Protein AF-A0A2T2VN64-F1 (afdb_monomer)

Solvent-accessible surface area (backbone atoms only — not comparable to full-atom values): 13122 Å² total; per-residue (Å²): 132,88,71,65,56,57,67,67,50,31,60,50,52,35,57,47,38,34,57,53,26,56,77,72,74,43,68,49,88,36,50,43,61,70,36,43,57,96,80,25,42,32,32,41,33,56,53,75,95,73,79,95,52,81,61,54,60,54,51,54,48,53,58,52,46,48,39,25,47,75,31,43,77,43,11,68,52,46,32,38,37,38,36,38,36,35,71,70,92,76,70,102,80,66,101,80,69,59,57,75,46,82,46,77,51,77,45,95,65,63,47,73,56,64,69,77,91,40,60,40,69,37,47,42,48,33,51,31,51,42,68,76,72,45,79,75,84,61,59,95,82,70,63,42,63,44,51,72,41,68,44,78,94,74,12,35,36,29,36,40,32,45,37,55,64,72,56,28,60,72,48,73,31,66,67,45,36,51,54,57,54,51,53,57,53,49,64,74,44,48,88,75,42,76,66,47,29,41,39,37,37,40,26,41,67,94,53,46,52,39,35,34,30,35,34,48,66,96,52,80,57,42,81,74,49,72,44,84,50,92,129

Secondary structure (DSSP, 8-state):
------TTHHHHHHHHHHHHHHHTT--TTTEEEEEEETTEEEEEEEE-S----HHHHHHHHHHHHHHHHH-TTTTT-SEEEEEEEEPPSS-SS-TT--EEEEEEEE-SSPPPPSSTTS-HHHHHHHHHHHHHHS--SS-TT--SEEEEEEETTTTEEEEEEEE-HHHHHHHTSHHHHHHHHHHHHHHHHTTT----EEEEEEEETT-SEEEEEEEETTSPPEEEEEEE---

Mean predicted aligned error: 8.34 Å

pLDDT: mean 82.12, std 15.7, range [28.38, 96.94]

Structure (mmCIF, N/CA/C/O backbone):
data_AF-A0A2T2VN64-F1
#
_entry.id   AF-A0A2T2VN64-F1
#
loop_
_atom_site.group_PDB
_atom_site.id
_atom_site.type_symbol
_atom_site.label_atom_id
_atom_site.label_alt_id
_atom_site.label_comp_id
_atom_site.label_asym_id
_atom_site.label_entity_id
_atom_site.label_seq_id
_atom_site.pdbx_PDB_ins_code
_atom_site.Cartn_x
_atom_site.Cartn_y
_atom_site.Cartn_z
_atom_site.occupancy
_atom_site.B_iso_or_equiv
_atom_site.auth_seq_id
_atom_site.auth_comp_id
_atom_site.auth_asym_id
_atom_site.auth_atom_id
_atom_site.pdbx_PDB_model_num
ATOM 1 N N . MET A 1 1 ? -18.852 13.523 -0.659 1.00 28.38 1 MET A N 1
ATOM 2 C CA . MET A 1 1 ? -19.144 12.088 -0.859 1.00 28.38 1 MET A CA 1
ATOM 3 C C . MET A 1 1 ? -18.282 11.282 0.101 1.00 28.38 1 MET A C 1
ATOM 5 O O . MET A 1 1 ? -17.075 11.246 -0.079 1.00 28.38 1 MET A O 1
ATOM 9 N N . ASN A 1 2 ? -18.866 10.711 1.158 1.00 30.70 2 ASN A N 1
ATOM 10 C CA . ASN A 1 2 ? -18.159 9.746 2.006 1.00 30.70 2 ASN A CA 1
ATOM 11 C C . ASN A 1 2 ? -18.276 8.385 1.324 1.00 30.70 2 ASN A C 1
ATOM 13 O O . ASN A 1 2 ? -19.257 7.675 1.542 1.00 30.70 2 ASN A O 1
ATOM 17 N N . HIS A 1 3 ? -17.319 8.071 0.451 1.00 40.34 3 HIS A N 1
ATOM 18 C CA . HIS A 1 3 ? -17.180 6.723 -0.083 1.00 40.34 3 HIS A CA 1
ATOM 19 C C . HIS A 1 3 ? -17.073 5.753 1.098 1.00 40.34 3 HIS A C 1
ATOM 21 O O . HIS A 1 3 ? -16.287 5.973 2.024 1.00 40.34 3 HIS A O 1
ATOM 27 N N . GLN A 1 4 ? -17.906 4.708 1.103 1.00 48.22 4 GLN A N 1
ATOM 28 C CA . GLN A 1 4 ? -17.565 3.490 1.825 1.00 48.22 4 GLN A CA 1
ATOM 29 C C . GLN A 1 4 ? -16.183 3.100 1.309 1.00 48.22 4 GLN A C 1
ATOM 31 O O . GLN A 1 4 ? -16.045 2.788 0.131 1.00 48.22 4 GLN A O 1
ATOM 36 N N . LEU A 1 5 ? -15.156 3.232 2.149 1.00 56.56 5 LEU A N 1
ATOM 37 C CA . LEU A 1 5 ? -13.876 2.608 1.856 1.00 56.56 5 LEU A CA 1
ATOM 38 C C . LEU A 1 5 ? -14.166 1.123 1.718 1.00 56.56 5 LEU A C 1
ATOM 40 O O . LEU A 1 5 ? -14.719 0.499 2.630 1.00 56.56 5 LEU A O 1
ATOM 44 N N . ASP A 1 6 ? -13.927 0.649 0.510 1.00 62.28 6 ASP A N 1
ATOM 45 C CA . ASP A 1 6 ? -14.388 -0.634 0.036 1.00 62.28 6 ASP A CA 1
ATOM 46 C C . ASP A 1 6 ? -13.652 -1.751 0.790 1.00 62.28 6 ASP A C 1
ATOM 48 O O . ASP A 1 6 ? -12.505 -1.588 1.222 1.00 62.28 6 ASP A O 1
ATOM 52 N N . THR A 1 7 ? -14.330 -2.874 1.024 1.00 66.81 7 THR A N 1
ATOM 53 C CA . THR A 1 7 ? -13.825 -3.963 1.878 1.00 66.81 7 THR A CA 1
ATOM 54 C C . THR A 1 7 ? -12.516 -4.565 1.375 1.00 66.81 7 THR A C 1
ATOM 56 O O . THR A 1 7 ? -11.817 -5.208 2.153 1.00 66.81 7 THR A O 1
ATOM 59 N N . HIS A 1 8 ? -12.145 -4.310 0.118 1.00 80.31 8 HIS A N 1
ATOM 60 C CA . HIS A 1 8 ? -10.860 -4.727 -0.429 1.00 80.31 8 HIS A CA 1
ATOM 61 C C . HIS A 1 8 ? -9.661 -4.071 0.281 1.00 80.31 8 HIS A C 1
ATOM 63 O O . HIS A 1 8 ? -8.627 -4.705 0.412 1.00 80.31 8 HIS A O 1
ATOM 69 N N . TRP A 1 9 ? -9.785 -2.872 0.865 1.00 88.88 9 TRP A N 1
ATOM 70 C CA . TRP A 1 9 ? -8.670 -2.226 1.587 1.00 88.88 9 TRP A CA 1
ATOM 71 C C . TRP A 1 9 ? -8.357 -2.831 2.959 1.00 88.88 9 TRP A C 1
ATOM 73 O O . TRP A 1 9 ? -7.381 -2.446 3.603 1.00 88.88 9 TRP A O 1
ATOM 83 N N . VAL A 1 10 ? -9.192 -3.752 3.449 1.00 92.06 10 VAL A N 1
ATOM 84 C CA . VAL A 1 10 ? -9.060 -4.304 4.802 1.00 92.06 10 VAL A CA 1
ATOM 85 C C . VAL A 1 10 ? -7.721 -5.010 4.993 1.00 92.06 10 VAL A C 1
ATOM 87 O O . VAL A 1 10 ? -7.114 -4.856 6.051 1.00 92.06 10 VAL A O 1
ATOM 90 N N . GLU A 1 11 ? -7.247 -5.756 3.997 1.00 92.75 11 GLU A N 1
ATOM 91 C CA . GLU A 1 11 ? -5.940 -6.411 4.073 1.00 92.75 11 GLU A CA 1
ATOM 92 C C . GLU A 1 11 ? -4.812 -5.378 4.107 1.00 92.75 11 GLU A C 1
ATOM 94 O O . GLU A 1 11 ? -4.038 -5.386 5.059 1.00 92.75 11 GLU A O 1
ATOM 99 N N . VAL A 1 12 ? -4.793 -4.431 3.160 1.00 93.25 12 VAL A N 1
ATOM 100 C CA . VAL A 1 12 ? -3.809 -3.333 3.100 1.00 93.25 12 VAL A CA 1
ATOM 101 C C . VAL A 1 12 ? -3.677 -2.638 4.457 1.00 93.25 12 VAL A C 1
ATOM 103 O O . VAL A 1 12 ? -2.582 -2.500 5.000 1.00 93.25 12 VAL A O 1
ATOM 106 N N . PHE A 1 13 ? -4.807 -2.241 5.043 1.00 94.38 13 PHE A N 1
ATOM 107 C CA . PHE A 1 13 ? -4.831 -1.508 6.307 1.00 94.38 13 PHE A CA 1
ATOM 108 C C . PHE A 1 13 ? -4.380 -2.364 7.483 1.00 94.38 13 PHE A C 1
ATOM 110 O O . PHE A 1 13 ? -3.652 -1.873 8.340 1.00 94.38 13 PHE A O 1
ATOM 117 N N . ASN A 1 14 ? -4.790 -3.632 7.542 1.00 94.75 14 ASN A N 1
ATOM 118 C CA . ASN A 1 14 ? -4.342 -4.524 8.606 1.00 94.75 14 ASN A CA 1
ATOM 119 C C . ASN A 1 14 ? -2.850 -4.840 8.479 1.00 94.75 14 ASN A C 1
ATOM 121 O O . ASN A 1 14 ? -2.170 -4.821 9.492 1.00 94.75 14 ASN A O 1
ATOM 125 N N . THR A 1 15 ? -2.314 -5.062 7.276 1.00 92.75 15 THR A N 1
ATOM 126 C CA . THR A 1 15 ? -0.877 -5.309 7.080 1.00 92.75 15 THR A CA 1
ATOM 127 C C . THR A 1 15 ? -0.038 -4.135 7.580 1.00 92.75 15 THR A C 1
ATOM 129 O O . THR A 1 15 ? 0.899 -4.345 8.345 1.00 92.75 15 THR A O 1
ATOM 132 N N . ILE A 1 16 ? -0.407 -2.901 7.216 1.00 92.62 16 ILE A N 1
ATOM 133 C CA . ILE A 1 16 ? 0.279 -1.698 7.710 1.00 92.62 16 ILE A CA 1
ATOM 134 C C . ILE A 1 16 ? 0.093 -1.576 9.226 1.00 92.62 16 ILE A C 1
ATOM 136 O O . ILE A 1 16 ? 1.065 -1.462 9.960 1.00 92.62 16 ILE A O 1
ATOM 140 N N . GLY A 1 17 ? -1.148 -1.640 9.716 1.00 93.00 17 GLY A N 1
ATOM 141 C CA . GLY A 1 17 ? -1.448 -1.458 11.135 1.00 93.00 17 GLY A CA 1
ATOM 142 C C . GLY A 1 17 ? -0.765 -2.487 12.039 1.00 93.00 17 GLY A C 1
ATOM 143 O O . GLY A 1 17 ? -0.256 -2.120 13.091 1.00 93.00 17 GLY A O 1
ATOM 144 N N . GLN A 1 18 ? -0.716 -3.757 11.634 1.00 92.31 18 GLN A N 1
ATOM 145 C CA . GLN A 1 18 ? -0.078 -4.831 12.397 1.00 92.31 18 GLN A CA 1
ATOM 146 C C . GLN A 1 18 ? 1.442 -4.680 12.460 1.00 92.31 18 GLN A C 1
ATOM 148 O O . GLN A 1 18 ? 2.017 -4.933 13.515 1.00 92.31 18 GLN A O 1
ATOM 153 N N . HIS A 1 19 ? 2.075 -4.246 11.365 1.00 90.06 19 HIS A N 1
ATOM 154 C CA . HIS A 1 19 ? 3.503 -3.930 11.359 1.00 90.06 19 HIS A CA 1
ATOM 155 C C . HIS A 1 19 ? 3.822 -2.848 12.399 1.00 90.06 19 HIS A C 1
ATOM 157 O O . HIS A 1 19 ? 4.675 -3.037 13.258 1.00 90.06 19 HIS A O 1
ATOM 163 N N . GLU A 1 20 ? 3.068 -1.749 12.386 1.00 90.38 20 GLU A N 1
ATOM 164 C CA . GLU A 1 20 ? 3.287 -0.637 13.316 1.00 90.38 20 GLU A CA 1
ATOM 165 C C . GLU A 1 20 ? 2.966 -1.032 14.767 1.00 90.38 20 GLU A C 1
ATOM 167 O O . GLU A 1 20 ? 3.706 -0.686 15.680 1.00 90.38 20 GLU A O 1
ATOM 172 N N . MET A 1 21 ? 1.913 -1.820 15.016 1.00 90.44 21 MET A N 1
ATOM 173 C CA . MET A 1 21 ? 1.602 -2.317 16.367 1.00 90.44 21 MET A CA 1
ATOM 174 C C . MET A 1 21 ? 2.770 -3.058 17.015 1.00 90.44 21 MET A C 1
ATOM 176 O O . MET A 1 21 ? 3.014 -2.862 18.206 1.00 90.44 21 MET A O 1
ATOM 180 N N . GLN A 1 22 ? 3.488 -3.880 16.245 1.00 85.69 22 GLN A N 1
ATOM 181 C CA . GLN A 1 22 ? 4.659 -4.600 16.743 1.00 85.69 22 GLN A CA 1
ATOM 182 C C . GLN A 1 22 ? 5.760 -3.633 17.195 1.00 85.69 22 GLN A C 1
ATOM 184 O O . GLN A 1 22 ? 6.379 -3.869 18.232 1.00 85.69 22 GLN A O 1
ATOM 189 N N . GLU A 1 23 ? 5.964 -2.522 16.479 1.00 80.69 23 GLU A N 1
ATOM 190 C CA . GLU A 1 23 ? 6.931 -1.484 16.863 1.00 80.69 23 GLU A CA 1
ATOM 191 C C . GLU A 1 23 ? 6.544 -0.777 18.175 1.00 80.69 23 GLU A C 1
ATOM 193 O O . GLU A 1 23 ? 7.416 -0.432 18.972 1.00 80.69 23 GLU A O 1
ATOM 198 N N . PHE A 1 24 ? 5.243 -0.615 18.443 1.00 79.19 24 PHE A N 1
ATOM 199 C CA . PHE A 1 24 ? 4.723 0.008 19.670 1.00 79.19 24 PHE A CA 1
ATOM 200 C C . PHE A 1 24 ? 4.478 -0.977 20.829 1.00 79.19 24 PHE A C 1
ATOM 202 O O . PHE A 1 24 ? 3.956 -0.575 21.869 1.00 79.19 24 PHE A O 1
ATOM 209 N N . GLY A 1 25 ? 4.841 -2.256 20.681 1.00 82.94 25 GLY A N 1
ATOM 210 C CA . GLY A 1 25 ? 4.639 -3.276 21.718 1.00 82.94 25 GLY A CA 1
ATOM 211 C C . GLY A 1 25 ? 3.172 -3.665 21.947 1.00 82.94 25 GLY A C 1
ATOM 212 O O . GLY A 1 25 ? 2.836 -4.190 23.009 1.00 82.94 25 GLY A O 1
ATOM 213 N N . LEU A 1 26 ? 2.298 -3.405 20.972 1.00 87.69 26 LEU A N 1
ATOM 214 C CA . LEU A 1 26 ? 0.902 -3.840 20.964 1.00 87.69 26 LEU A CA 1
ATOM 215 C C . LEU A 1 26 ? 0.779 -5.225 20.312 1.00 87.69 26 LEU A C 1
ATOM 217 O O . LEU A 1 26 ? 1.582 -5.590 19.457 1.00 87.69 26 LEU A O 1
ATOM 221 N N . ASP A 1 27 ? -0.243 -5.995 20.689 1.00 87.69 27 ASP A N 1
ATOM 222 C CA . ASP A 1 27 ? -0.490 -7.338 20.153 1.00 87.69 27 ASP A CA 1
ATOM 223 C C . ASP A 1 27 ? -1.306 -7.270 18.839 1.00 87.69 27 ASP A C 1
ATOM 225 O O . ASP A 1 27 ? -2.522 -7.024 18.868 1.00 87.69 27 ASP A O 1
ATOM 229 N N . PRO A 1 28 ? -0.680 -7.514 17.670 1.00 87.62 28 PRO A N 1
ATOM 230 C CA . PRO A 1 28 ? -1.331 -7.386 16.366 1.00 87.62 28 PRO A CA 1
ATOM 231 C C . PRO A 1 28 ? -2.395 -8.458 16.087 1.00 87.62 28 PRO A C 1
ATOM 233 O O . PRO A 1 28 ? -3.207 -8.296 15.167 1.00 87.62 28 PRO A O 1
ATOM 236 N N . ASP A 1 29 ? -2.422 -9.554 16.849 1.00 86.31 29 ASP A N 1
ATOM 237 C CA . ASP A 1 29 ? -3.403 -10.624 16.667 1.00 86.31 29 ASP A CA 1
ATOM 238 C C . ASP A 1 29 ? -4.734 -10.308 17.349 1.00 86.31 29 ASP A C 1
ATOM 240 O O . ASP A 1 29 ? -5.789 -10.811 16.938 1.00 86.31 29 ASP A O 1
ATOM 244 N N . ARG A 1 30 ? -4.708 -9.427 18.354 1.00 86.00 30 ARG A N 1
ATOM 245 C CA . ARG A 1 30 ? -5.884 -9.066 19.147 1.00 86.00 30 ARG A CA 1
ATOM 246 C C . ARG A 1 30 ? -6.741 -7.988 18.513 1.00 86.00 30 ARG A C 1
ATOM 248 O O . ARG A 1 30 ? -7.912 -7.916 18.873 1.00 86.00 30 ARG A O 1
ATOM 255 N N . PHE A 1 31 ? -6.228 -7.181 17.585 1.00 91.19 31 PHE A N 1
ATOM 256 C CA . PHE A 1 31 ? -6.963 -6.029 17.060 1.00 91.19 31 PHE A CA 1
ATOM 257 C C . PHE A 1 31 ? -6.896 -5.915 15.534 1.00 91.19 31 PHE A C 1
ATOM 259 O O . PHE A 1 31 ? -5.823 -5.832 14.943 1.00 91.19 31 PHE A O 1
ATOM 266 N N . LYS A 1 32 ? -8.062 -5.875 14.878 1.00 92.88 32 LYS A N 1
ATOM 267 C CA . LYS A 1 32 ? -8.166 -5.849 13.410 1.00 92.88 32 LYS A CA 1
ATOM 268 C C . LYS A 1 32 ? -9.179 -4.824 12.927 1.00 92.88 32 LYS A C 1
ATOM 270 O O . LYS A 1 32 ? -10.302 -4.755 13.430 1.00 92.88 32 LYS A O 1
ATOM 275 N N . PHE A 1 33 ? -8.821 -4.081 11.889 1.00 94.44 33 PHE A N 1
ATOM 276 C CA . PHE A 1 33 ? -9.760 -3.293 11.103 1.00 94.44 33 PHE A CA 1
ATOM 277 C C . PHE A 1 33 ? -10.663 -4.211 10.269 1.00 94.44 33 PHE A C 1
ATOM 279 O O . PHE A 1 33 ? -10.219 -5.224 9.727 1.00 94.44 33 PHE A O 1
ATOM 286 N N . LYS A 1 34 ? -11.950 -3.866 10.177 1.00 92.56 34 LYS A N 1
ATOM 287 C CA . LYS A 1 34 ? -12.976 -4.648 9.463 1.00 92.56 34 LYS A CA 1
ATOM 288 C C . LYS A 1 34 ? -13.642 -3.898 8.313 1.00 92.56 34 LYS A C 1
ATOM 290 O O . LYS A 1 34 ? -14.389 -4.512 7.561 1.00 92.56 34 LYS A O 1
ATOM 295 N N . GLY A 1 35 ? -13.414 -2.593 8.183 1.00 90.62 35 GLY A N 1
ATOM 296 C CA . GLY A 1 35 ? -14.012 -1.770 7.130 1.00 90.62 35 GLY A CA 1
ATOM 297 C C . GLY A 1 35 ? -14.635 -0.482 7.659 1.00 90.62 35 GLY A C 1
ATOM 298 O O . GLY A 1 35 ? -14.575 -0.174 8.851 1.00 90.62 35 GLY A O 1
ATOM 299 N N . ILE A 1 36 ? -15.263 0.280 6.764 1.00 87.62 36 ILE A N 1
ATOM 300 C CA . ILE A 1 36 ? -16.004 1.495 7.114 1.00 87.62 36 ILE A CA 1
ATOM 301 C C . ILE A 1 36 ? -17.492 1.303 6.848 1.00 87.62 36 ILE A C 1
ATOM 303 O O . ILE A 1 36 ? -17.920 0.962 5.749 1.00 87.62 36 ILE A O 1
ATOM 307 N N . HIS A 1 37 ? -18.307 1.594 7.859 1.00 84.75 37 HIS A N 1
ATOM 308 C CA . HIS A 1 37 ? -19.758 1.544 7.750 1.00 84.75 37 HIS A CA 1
ATOM 309 C C . HIS A 1 37 ? -20.369 2.865 8.210 1.00 84.75 37 HIS A C 1
ATOM 311 O O . HIS A 1 37 ? -20.159 3.298 9.344 1.00 84.75 37 HIS A O 1
ATOM 317 N N . ARG A 1 38 ? -21.138 3.516 7.323 1.00 81.81 38 ARG A N 1
ATOM 318 C CA . ARG A 1 38 ? -21.799 4.813 7.584 1.00 81.81 38 ARG A CA 1
ATOM 319 C C . ARG A 1 38 ? -20.828 5.878 8.125 1.00 81.81 38 ARG A C 1
ATOM 321 O O . ARG A 1 38 ? -21.131 6.578 9.087 1.00 81.81 38 ARG A O 1
ATOM 328 N N . GLY A 1 39 ? -19.635 5.960 7.530 1.00 78.81 39 GLY A N 1
ATOM 329 C CA . GLY A 1 39 ? -18.589 6.916 7.917 1.00 78.81 39 GLY A CA 1
ATOM 330 C C . GLY A 1 39 ? -17.864 6.603 9.232 1.00 78.81 39 GLY A C 1
ATOM 331 O O . GLY A 1 39 ? -17.062 7.420 9.679 1.00 78.81 39 GLY A O 1
ATOM 332 N N . LYS A 1 40 ? -18.126 5.448 9.857 1.00 85.88 40 LYS A N 1
ATOM 333 C CA . LYS A 1 40 ? -17.426 4.977 11.060 1.00 85.88 40 LYS A CA 1
ATOM 334 C C . LYS A 1 40 ? -16.445 3.874 10.684 1.00 85.88 40 LYS A C 1
ATOM 336 O O . LYS A 1 40 ? -16.841 2.922 10.011 1.00 85.88 40 LYS A O 1
ATOM 341 N N . ALA A 1 41 ? -15.202 3.985 11.142 1.00 90.44 41 ALA A N 1
ATOM 342 C CA . ALA A 1 41 ? -14.239 2.892 11.048 1.00 90.44 41 ALA A CA 1
ATOM 343 C C . ALA A 1 41 ? -14.640 1.784 12.022 1.00 90.44 41 ALA A C 1
ATOM 345 O O . ALA A 1 41 ? -14.943 2.067 13.181 1.00 90.44 41 ALA A O 1
ATOM 346 N N . ILE A 1 42 ? -14.695 0.545 11.550 1.00 91.56 42 ILE A N 1
ATOM 347 C CA . ILE A 1 42 ? -15.105 -0.612 12.337 1.00 91.56 42 ILE A CA 1
ATOM 348 C C . ILE A 1 42 ? -13.868 -1.440 12.662 1.00 91.56 42 ILE A C 1
ATOM 350 O O . ILE A 1 42 ? -13.122 -1.828 11.764 1.00 91.56 42 ILE A O 1
ATOM 354 N N . PHE A 1 43 ? -13.694 -1.741 13.941 1.00 93.00 43 PHE A N 1
ATOM 355 C CA . PHE A 1 43 ? -12.615 -2.571 14.450 1.00 93.00 43 PHE A CA 1
ATOM 356 C C . PHE A 1 43 ? -13.162 -3.726 15.285 1.00 93.00 43 PHE A C 1
ATOM 358 O O . PHE A 1 43 ? -14.266 -3.673 15.840 1.00 93.00 43 PHE A O 1
ATOM 365 N N . GLU A 1 44 ? -12.372 -4.780 15.377 1.00 90.50 44 GLU A N 1
ATOM 366 C CA . GLU A 1 44 ? -12.617 -5.941 16.216 1.00 90.50 44 GLU A CA 1
ATOM 367 C C . GLU A 1 44 ? -11.439 -6.128 17.158 1.00 90.50 44 GLU A C 1
ATOM 369 O O . GLU A 1 44 ? -10.296 -6.140 16.709 1.00 90.50 44 GLU A O 1
ATOM 374 N N . PHE A 1 45 ? -11.746 -6.292 18.440 1.00 88.12 45 PHE A N 1
ATOM 375 C CA . PHE A 1 45 ? -10.789 -6.608 19.483 1.00 88.12 45 PHE A CA 1
ATOM 376 C C . PHE A 1 45 ? -11.141 -7.943 20.135 1.00 88.12 45 PHE A C 1
ATOM 378 O O . PHE A 1 45 ? -12.295 -8.169 20.508 1.00 88.12 45 PHE A O 1
ATOM 385 N N . VAL A 1 46 ? -10.158 -8.822 20.297 1.00 82.19 46 VAL A N 1
ATOM 386 C CA . VAL A 1 46 ? -10.310 -10.098 20.997 1.00 82.19 46 VAL A CA 1
ATOM 387 C C . VAL A 1 46 ? -9.761 -9.953 22.413 1.00 82.19 46 VAL A C 1
ATOM 389 O O . VAL A 1 46 ? -8.560 -9.776 22.633 1.00 82.19 46 VAL A O 1
ATOM 392 N N . LEU A 1 47 ? -10.664 -10.036 23.390 1.00 73.06 47 LEU A N 1
ATOM 393 C CA . LEU A 1 47 ? -10.316 -10.021 24.804 1.00 73.06 47 LEU A CA 1
ATOM 394 C C . LEU A 1 47 ? -9.926 -11.439 25.237 1.00 73.06 47 LEU A C 1
ATOM 396 O O . LEU A 1 47 ? -10.725 -12.373 25.118 1.00 73.06 47 LEU A O 1
ATOM 400 N N . ILE A 1 48 ? -8.700 -11.585 25.738 1.00 65.00 48 ILE A N 1
ATOM 401 C CA . ILE A 1 48 ? -8.146 -12.841 26.245 1.00 65.00 48 ILE A CA 1
ATOM 402 C C . ILE A 1 48 ? -7.912 -12.649 27.750 1.00 65.00 48 ILE A C 1
ATOM 404 O O . ILE A 1 48 ? -7.101 -11.812 28.129 1.00 65.00 48 ILE A O 1
ATOM 408 N N . HIS A 1 49 ? -8.643 -13.397 28.585 1.00 55.31 49 HIS A N 1
ATOM 409 C CA . HIS A 1 49 ? -8.391 -13.571 30.027 1.00 55.31 49 HIS A CA 1
ATOM 410 C C . HIS A 1 49 ? -8.152 -12.290 30.860 1.00 55.31 49 HIS A C 1
ATOM 412 O O . HIS A 1 49 ? -7.144 -12.190 31.558 1.00 55.31 49 HIS A O 1
ATOM 418 N N . ARG A 1 50 ? -9.068 -11.308 30.814 1.00 54.12 50 ARG A N 1
ATOM 419 C CA . ARG A 1 50 ? -9.083 -10.166 31.753 1.00 54.12 50 ARG A CA 1
ATOM 420 C C . ARG A 1 50 ? -10.498 -9.697 32.096 1.00 54.12 50 ARG A C 1
ATOM 422 O O . ARG A 1 50 ? -11.374 -9.685 31.227 1.00 54.12 50 ARG A O 1
ATOM 429 N N . ASP A 1 5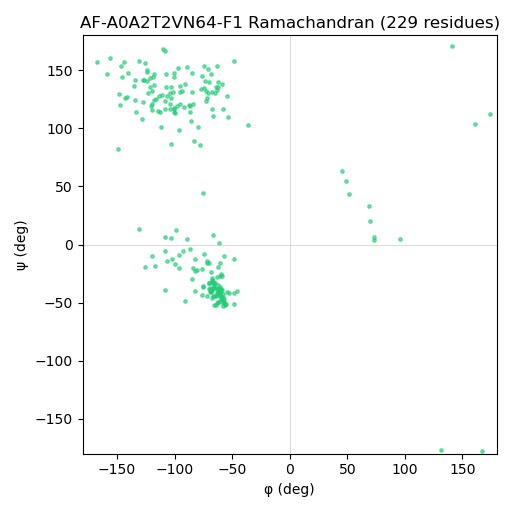1 ? -10.678 -9.276 33.347 1.00 54.22 51 ASP A N 1
ATOM 430 C CA . ASP A 1 51 ? -11.807 -8.452 33.786 1.00 54.22 51 ASP A CA 1
ATOM 431 C C . ASP A 1 51 ? -11.634 -7.002 33.302 1.00 54.22 51 ASP A C 1
ATOM 433 O O . ASP A 1 51 ? -10.522 -6.552 33.034 1.00 54.22 51 ASP A O 1
ATOM 437 N N . TYR A 1 52 ? -12.745 -6.282 33.131 1.00 54.12 52 TYR A N 1
ATOM 438 C CA . TYR A 1 52 ? -12.762 -4.909 32.617 1.00 54.12 52 TYR A CA 1
ATOM 439 C C . TYR A 1 52 ? -12.084 -3.945 33.606 1.00 54.12 52 TYR A C 1
ATOM 441 O O . TYR A 1 52 ? -12.648 -3.655 34.660 1.00 54.12 52 TYR A O 1
ATOM 449 N N . ASP A 1 53 ? -10.918 -3.410 33.251 1.00 60.06 53 ASP A N 1
ATOM 450 C CA . ASP A 1 53 ? -10.241 -2.331 33.973 1.00 60.06 53 ASP A CA 1
ATOM 451 C C . ASP A 1 53 ? -10.258 -1.020 33.162 1.00 60.06 53 ASP A C 1
ATOM 453 O O . ASP A 1 53 ? -10.647 -0.973 31.992 1.00 60.06 53 ASP A O 1
ATOM 457 N N . VAL A 1 54 ? -9.893 0.088 33.815 1.00 58.62 54 VAL A N 1
ATOM 458 C CA . VAL A 1 54 ? -9.754 1.405 33.164 1.00 58.62 54 VAL A CA 1
ATOM 459 C C . VAL A 1 54 ? -8.686 1.356 32.058 1.00 58.62 54 VAL A C 1
ATOM 461 O O . VAL A 1 54 ? -8.802 2.075 31.063 1.00 58.62 54 VAL A O 1
ATOM 464 N N . ASP A 1 55 ? -7.712 0.453 32.188 1.00 73.06 55 ASP A N 1
ATOM 465 C CA . ASP A 1 55 ? -6.591 0.285 31.264 1.00 73.06 55 ASP A CA 1
ATOM 466 C C . ASP A 1 55 ? -7.040 -0.243 29.890 1.00 73.06 55 ASP A C 1
ATOM 468 O O . ASP A 1 55 ? -6.478 0.154 28.868 1.00 73.06 55 ASP A O 1
ATOM 472 N N . LEU A 1 56 ? -8.119 -1.037 29.822 1.00 78.56 56 LEU A N 1
ATOM 473 C CA . LEU A 1 56 ? -8.684 -1.537 28.563 1.00 78.56 56 LEU A CA 1
ATOM 474 C C . LEU A 1 56 ? -9.103 -0.414 27.597 1.00 78.56 56 LEU A C 1
ATOM 476 O O . LEU A 1 56 ? -8.941 -0.542 26.383 1.00 78.56 56 LEU A O 1
ATOM 480 N N . PHE A 1 57 ? -9.672 0.687 28.095 1.00 78.81 57 PHE A N 1
ATOM 481 C CA . PHE A 1 57 ? -10.102 1.787 27.221 1.00 78.81 57 PHE A CA 1
ATOM 482 C C . PHE A 1 57 ? -8.921 2.537 26.614 1.00 78.81 57 PHE A C 1
ATOM 484 O O . PHE A 1 57 ? -8.978 2.923 25.443 1.00 78.81 57 PHE A O 1
ATOM 491 N N . GLU A 1 58 ? -7.865 2.723 27.403 1.00 83.25 58 GLU A N 1
ATOM 492 C CA . GLU A 1 58 ? -6.636 3.353 26.937 1.00 83.25 58 GLU A CA 1
ATOM 493 C C . GLU A 1 58 ? -5.904 2.435 25.948 1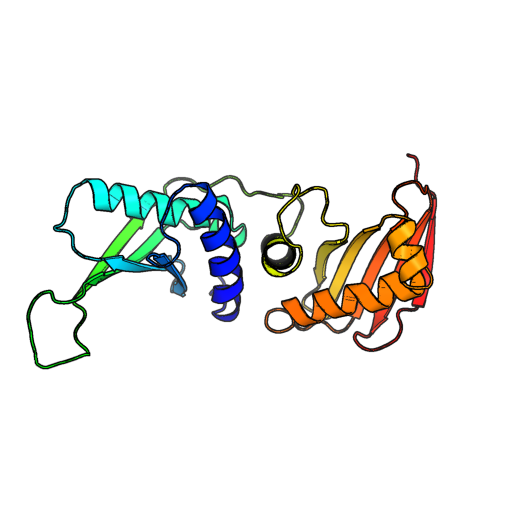.00 83.25 58 GLU A C 1
ATOM 495 O O . GLU A 1 58 ? -5.502 2.894 24.880 1.00 83.25 58 GLU A O 1
ATOM 500 N N . GLU A 1 59 ? -5.861 1.123 26.209 1.00 86.12 59 GLU A N 1
ATOM 501 C CA . GLU A 1 59 ? -5.344 0.113 25.274 1.00 86.12 59 GLU A CA 1
ATOM 502 C C . GLU A 1 59 ? -6.087 0.179 23.924 1.00 86.12 59 GLU A C 1
ATOM 504 O O . GLU A 1 59 ? -5.475 0.336 22.866 1.00 86.12 59 GLU A O 1
ATOM 509 N N . LEU A 1 60 ? -7.425 0.140 23.925 1.00 88.69 60 LEU A N 1
ATOM 510 C CA . LEU A 1 60 ? -8.222 0.228 22.693 1.00 88.69 60 LEU A CA 1
ATOM 511 C C . LEU A 1 60 ? -7.995 1.534 21.927 1.00 88.69 60 LEU A C 1
ATOM 513 O O . LEU A 1 60 ? -8.003 1.541 20.691 1.00 88.69 60 LEU A O 1
ATOM 517 N N . ARG A 1 61 ? -7.811 2.644 22.646 1.00 89.12 61 ARG A N 1
ATOM 518 C CA . ARG A 1 61 ? -7.493 3.936 22.042 1.00 89.12 61 ARG A CA 1
ATOM 519 C C . ARG A 1 61 ? -6.137 3.889 21.345 1.00 89.12 61 ARG A C 1
ATOM 521 O O . ARG A 1 61 ? -6.058 4.359 20.212 1.00 89.12 61 ARG A O 1
ATOM 528 N N . GLN A 1 62 ? -5.118 3.300 21.969 1.00 91.06 62 GLN A N 1
ATOM 529 C CA . GLN A 1 62 ? -3.787 3.136 21.375 1.00 91.06 62 GLN A CA 1
ATOM 530 C C . GLN A 1 62 ? -3.853 2.329 20.075 1.00 91.06 62 GLN A C 1
ATOM 532 O O . GLN A 1 62 ? -3.351 2.790 19.051 1.00 91.06 62 GLN A O 1
ATOM 537 N N . TYR A 1 63 ? -4.570 1.199 20.069 1.00 93.62 63 TYR A N 1
ATOM 538 C CA . TYR A 1 63 ? -4.768 0.409 18.850 1.00 93.62 63 TYR A CA 1
ATOM 539 C C . TYR A 1 63 ? -5.404 1.220 17.718 1.00 93.62 63 TYR A C 1
ATOM 541 O O . TYR A 1 63 ? -4.926 1.177 16.586 1.00 93.62 63 TYR A O 1
ATOM 549 N N . VAL A 1 64 ? -6.476 1.974 17.989 1.00 93.75 64 VAL A N 1
ATOM 550 C CA . VAL A 1 64 ? -7.114 2.805 16.953 1.00 93.75 64 VAL A CA 1
ATOM 551 C C . VAL A 1 64 ? -6.186 3.928 16.489 1.00 93.75 64 VAL A C 1
ATOM 553 O O . VAL A 1 64 ? -6.178 4.256 15.299 1.00 93.75 64 VAL A O 1
ATOM 556 N N . GLU A 1 65 ? -5.402 4.514 17.392 1.00 92.56 65 GLU A N 1
ATOM 557 C CA . GLU A 1 65 ? -4.498 5.613 17.059 1.00 92.56 65 GLU A CA 1
ATOM 558 C C . GLU A 1 65 ? -3.361 5.171 16.130 1.00 92.56 65 GLU A C 1
ATOM 560 O O . GLU A 1 65 ? -2.993 5.944 15.244 1.00 92.56 65 GLU A O 1
ATOM 565 N N . VAL A 1 66 ? -2.898 3.916 16.221 1.00 93.44 66 VAL A N 1
ATOM 566 C CA . VAL A 1 66 ? -1.971 3.332 15.232 1.00 93.44 66 VAL A CA 1
ATOM 567 C C . VAL A 1 66 ? -2.571 3.409 13.825 1.00 93.44 66 VAL A C 1
ATOM 569 O O . VAL A 1 66 ? -1.962 3.977 12.919 1.00 93.44 66 VAL A O 1
ATOM 572 N N . TYR A 1 67 ? -3.811 2.947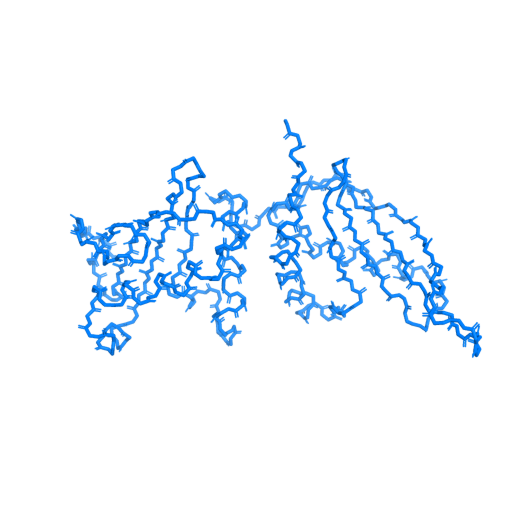 13.628 1.00 94.19 67 TYR A N 1
ATOM 573 C CA . TYR A 1 67 ? -4.450 3.041 12.307 1.00 94.19 67 TYR A CA 1
ATOM 574 C C . TYR A 1 67 ? -4.629 4.494 11.855 1.00 94.19 67 TYR A C 1
ATOM 576 O O . TYR A 1 67 ? -4.415 4.806 10.688 1.00 94.19 67 TYR A O 1
ATOM 584 N N . ARG A 1 68 ? -5.022 5.405 12.752 1.00 92.69 68 ARG A N 1
ATOM 585 C CA . ARG A 1 68 ? -5.223 6.822 12.390 1.00 92.69 68 ARG A CA 1
ATOM 586 C C . ARG A 1 68 ? -3.924 7.522 12.008 1.00 92.69 68 ARG A C 1
ATOM 588 O O . ARG A 1 68 ? -3.951 8.415 11.164 1.00 92.69 68 ARG A O 1
ATOM 595 N N . THR A 1 69 ? -2.821 7.143 12.635 1.00 91.81 69 THR A N 1
ATOM 596 C CA . THR A 1 69 ? -1.522 7.786 12.431 1.00 91.81 69 THR A CA 1
ATOM 597 C C . THR A 1 69 ? -0.823 7.244 11.193 1.00 91.81 69 THR A C 1
ATOM 599 O O . THR A 1 69 ? -0.266 8.024 10.428 1.00 91.81 69 THR A O 1
ATOM 602 N N . HIS A 1 70 ? -0.900 5.934 10.952 1.00 91.31 70 HIS A N 1
ATOM 603 C CA . HIS A 1 70 ? -0.087 5.280 9.924 1.00 91.31 70 HIS A CA 1
ATOM 604 C C . HIS A 1 70 ? -0.844 4.957 8.631 1.00 91.31 70 HIS A C 1
ATOM 606 O O . HIS A 1 70 ? -0.209 4.678 7.618 1.00 91.31 70 HIS A O 1
ATOM 612 N N . ILE A 1 71 ? -2.181 5.040 8.623 1.00 93.25 71 ILE A N 1
ATOM 613 C CA . ILE A 1 71 ? -2.996 4.799 7.423 1.00 93.25 71 ILE A CA 1
ATOM 614 C C . ILE A 1 71 ? -3.653 6.106 6.985 1.00 93.25 71 ILE A C 1
ATOM 616 O O . ILE A 1 71 ? -4.537 6.665 7.646 1.00 93.25 71 ILE A O 1
ATOM 620 N N . ASN A 1 72 ? -3.245 6.595 5.819 1.00 92.50 72 ASN A N 1
ATOM 621 C CA . ASN A 1 72 ? -3.595 7.910 5.291 1.00 92.50 72 ASN A CA 1
ATOM 622 C C . ASN A 1 72 ? -5.089 8.069 5.051 1.00 92.50 72 ASN A C 1
ATOM 624 O O . ASN A 1 72 ? -5.667 9.139 5.299 1.00 92.50 72 ASN A O 1
ATOM 628 N N . GLN A 1 73 ? -5.732 7.004 4.577 1.00 91.50 73 GLN A N 1
ATOM 629 C CA . GLN A 1 73 ? -7.173 6.971 4.362 1.00 91.50 73 GLN A CA 1
ATOM 630 C C . GLN A 1 73 ? -7.968 7.003 5.677 1.00 91.50 73 GLN A C 1
ATOM 632 O O . GLN A 1 73 ? -9.101 7.491 5.686 1.00 91.50 73 GLN A O 1
ATOM 637 N N . LEU A 1 74 ? -7.374 6.584 6.801 1.00 92.12 74 LEU A N 1
ATOM 638 C CA . LEU A 1 74 ? -8.009 6.596 8.122 1.00 92.12 74 LEU A CA 1
ATOM 639 C C . LEU A 1 74 ? -7.662 7.832 8.967 1.00 92.12 74 LEU A C 1
ATOM 641 O O . LEU A 1 74 ? -8.328 8.088 9.969 1.00 92.12 74 LEU A O 1
ATOM 645 N N . SER A 1 75 ? -6.720 8.676 8.546 1.00 90.25 75 SER A N 1
ATOM 646 C CA . SER A 1 75 ? -6.247 9.817 9.352 1.00 90.25 75 SER A CA 1
ATOM 647 C C . SER A 1 75 ? -7.325 10.842 9.739 1.00 90.25 75 SER A C 1
ATOM 649 O O . SER A 1 75 ? -7.201 11.570 10.729 1.00 90.25 75 SER A O 1
ATOM 651 N N . LYS A 1 76 ? -8.399 10.923 8.942 1.00 88.50 76 LYS A N 1
ATOM 652 C CA . LYS A 1 76 ? -9.506 11.880 9.115 1.00 88.50 76 LYS A CA 1
ATOM 653 C C . LYS A 1 76 ? -10.765 11.260 9.722 1.00 88.50 76 LYS A C 1
ATOM 655 O O . LYS A 1 76 ? -11.785 11.948 9.802 1.00 88.50 76 LYS A O 1
ATOM 660 N N . ILE A 1 77 ? -10.738 9.992 10.144 1.00 89.56 77 ILE A N 1
ATOM 661 C CA . ILE A 1 77 ? -11.908 9.400 10.801 1.00 89.56 77 ILE A CA 1
ATOM 662 C C . ILE A 1 77 ? -12.212 10.164 12.093 1.00 89.56 77 ILE A C 1
ATOM 664 O O . ILE A 1 77 ? -11.317 10.490 12.876 1.00 89.56 77 ILE A O 1
ATOM 668 N N . LYS A 1 78 ? -13.499 10.449 12.303 1.00 88.81 78 LYS A N 1
ATOM 669 C CA . LYS A 1 78 ? -14.003 11.112 13.516 1.00 88.81 78 LYS A CA 1
ATOM 670 C C . LYS A 1 78 ? -14.519 10.126 14.552 1.00 88.81 78 LYS A C 1
ATOM 672 O O . LYS A 1 78 ? -14.724 10.481 15.709 1.00 88.81 78 LYS A O 1
ATOM 677 N N . THR A 1 79 ? -14.838 8.905 14.138 1.00 89.62 79 THR A N 1
ATOM 678 C CA . THR A 1 79 ? -15.433 7.907 15.025 1.00 89.62 79 THR A CA 1
ATOM 679 C C . THR A 1 79 ? -14.994 6.513 14.621 1.00 89.62 79 THR A C 1
ATOM 681 O O . THR A 1 79 ? -15.140 6.121 13.459 1.00 89.62 79 THR A O 1
ATOM 684 N N . ALA A 1 80 ? -14.509 5.766 15.605 1.00 90.31 80 ALA A N 1
A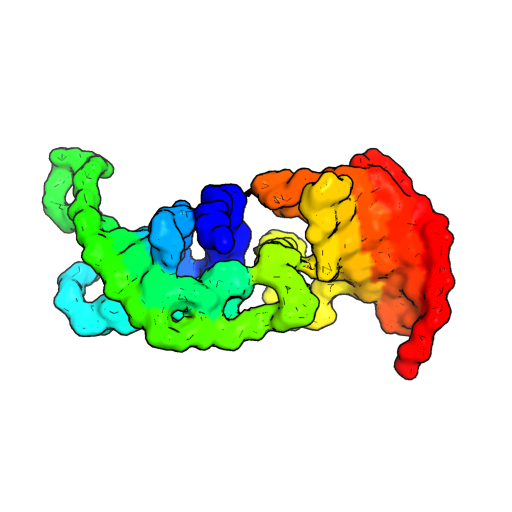TOM 685 C CA . ALA A 1 80 ? -14.250 4.343 15.510 1.00 90.31 80 ALA A CA 1
ATOM 686 C C . ALA A 1 80 ? -15.299 3.581 16.327 1.00 90.31 80 ALA A C 1
ATOM 688 O O . ALA A 1 80 ? -15.625 3.972 17.446 1.00 90.31 80 ALA A O 1
ATOM 689 N N . LYS A 1 81 ? -15.845 2.505 15.763 1.00 91.50 81 LYS A N 1
ATOM 690 C CA . LYS A 1 81 ? -16.666 1.522 16.469 1.00 91.50 81 LYS A CA 1
ATOM 691 C C . LYS A 1 81 ? -15.806 0.286 16.697 1.00 91.50 81 LYS A C 1
ATOM 693 O O . LYS A 1 81 ? -15.423 -0.368 15.732 1.00 91.50 81 LYS A O 1
ATOM 698 N N . VAL A 1 82 ? -15.552 -0.051 17.952 1.00 89.38 82 VAL A N 1
ATOM 699 C CA . VAL A 1 82 ? -14.799 -1.244 18.340 1.00 89.38 82 VAL A CA 1
ATOM 700 C C . VAL A 1 82 ? -15.783 -2.294 18.837 1.00 89.38 82 VAL A C 1
ATOM 702 O O . VAL A 1 82 ? -16.615 -2.023 19.702 1.00 89.38 82 VAL A O 1
ATOM 705 N N . SER A 1 83 ? -15.718 -3.487 18.256 1.00 87.88 83 SER A N 1
ATOM 706 C CA . SER A 1 83 ? -16.430 -4.666 18.744 1.00 87.88 83 SER A CA 1
ATOM 707 C C . SER A 1 83 ? -15.485 -5.516 19.585 1.00 87.88 83 SER A C 1
ATOM 709 O O . SER A 1 83 ? -14.464 -5.967 19.079 1.00 87.88 83 SER A O 1
ATOM 711 N N . ILE A 1 84 ? -15.804 -5.719 20.862 1.00 82.94 84 ILE A N 1
ATOM 712 C CA . ILE A 1 84 ? -15.009 -6.569 21.754 1.00 82.94 84 ILE A CA 1
ATOM 713 C C . ILE A 1 84 ? -15.632 -7.957 21.774 1.00 82.94 84 ILE A C 1
ATOM 715 O O . ILE A 1 84 ? -16.797 -8.100 22.142 1.00 82.94 84 ILE A O 1
ATOM 719 N N . LYS A 1 85 ? -14.856 -8.967 21.382 1.00 78.25 85 LYS A N 1
ATOM 720 C CA . LYS A 1 85 ? -15.207 -10.385 21.453 1.00 78.25 85 LYS A CA 1
ATOM 721 C C . LYS A 1 85 ? -14.529 -11.012 22.668 1.00 78.25 85 LYS A C 1
ATOM 723 O O . LYS A 1 85 ? -13.304 -11.077 22.712 1.00 78.25 85 LYS A O 1
ATOM 728 N N . ARG A 1 86 ? -15.318 -11.512 23.623 1.00 68.38 86 ARG A N 1
ATOM 729 C CA . ARG A 1 86 ? -14.825 -12.278 24.784 1.00 68.38 86 ARG A CA 1
ATOM 730 C C . ARG A 1 86 ? -15.038 -13.778 24.569 1.00 68.38 86 ARG A C 1
ATOM 732 O O . ARG A 1 86 ? -16.144 -14.180 24.202 1.00 68.38 86 ARG A O 1
ATOM 739 N N . ARG A 1 87 ? -14.005 -14.596 24.805 1.00 60.06 87 ARG A N 1
ATOM 740 C CA . ARG A 1 87 ? -14.153 -16.059 24.934 1.00 60.06 87 ARG A CA 1
ATOM 741 C C . ARG A 1 87 ? -14.730 -16.388 26.316 1.00 60.06 87 ARG A C 1
ATOM 743 O O . ARG A 1 87 ? -14.276 -15.820 27.304 1.00 60.06 87 ARG A O 1
ATOM 750 N N . HIS A 1 88 ? -15.730 -17.268 26.384 1.00 56.41 88 HIS A N 1
ATOM 751 C CA . HIS A 1 88 ? -16.225 -17.791 27.663 1.00 56.41 88 HIS A CA 1
ATOM 752 C C . HIS A 1 88 ? -15.118 -18.577 28.374 1.00 56.41 88 HIS A C 1
ATOM 754 O O . HIS A 1 88 ? -14.475 -19.414 27.744 1.00 56.41 88 HIS A O 1
ATOM 760 N N . GLU A 1 89 ? -14.913 -18.314 29.667 1.00 51.69 89 GLU A N 1
ATOM 761 C CA . GLU A 1 89 ? -13.967 -19.074 30.500 1.00 51.69 89 GLU A CA 1
ATOM 762 C C . GLU A 1 89 ? -14.555 -20.404 30.985 1.00 51.69 89 GLU A C 1
ATOM 764 O O . GLU A 1 89 ? -13.811 -21.356 31.176 1.00 51.69 89 GLU A O 1
ATOM 769 N N . ASP A 1 90 ? -15.882 -20.531 31.015 1.00 46.16 90 ASP A N 1
ATOM 770 C CA . ASP A 1 90 ? -16.576 -21.755 31.403 1.00 46.16 90 ASP A CA 1
ATOM 771 C C . ASP A 1 90 ? -17.684 -22.054 30.393 1.00 46.16 90 ASP A C 1
ATOM 773 O O . ASP A 1 90 ? -18.602 -21.255 30.268 1.00 46.16 90 ASP A O 1
ATOM 777 N N . PHE A 1 91 ? -17.583 -23.149 29.629 1.00 42.25 91 PHE A N 1
ATOM 778 C CA . PHE A 1 91 ? -18.688 -24.061 29.273 1.00 42.25 91 PHE A CA 1
ATOM 779 C C . PHE A 1 91 ? -18.200 -25.113 28.260 1.00 42.25 91 PHE A C 1
ATOM 781 O O . PHE A 1 91 ? -17.959 -24.833 27.088 1.00 42.25 91 PHE A O 1
ATOM 788 N N . TYR A 1 92 ? -18.140 -26.367 28.714 1.00 42.28 92 TYR A N 1
ATOM 789 C CA . TYR A 1 92 ? -17.735 -27.569 27.967 1.00 42.28 92 TYR A CA 1
ATOM 790 C C . TYR A 1 92 ? -18.614 -27.920 26.741 1.00 42.28 92 TYR A C 1
ATOM 792 O O . TYR A 1 92 ? -18.359 -28.916 26.074 1.00 42.28 92 TYR A O 1
ATOM 800 N N . TYR A 1 93 ? -19.645 -27.132 26.415 1.00 39.94 93 TYR A N 1
ATOM 801 C CA . TYR A 1 93 ? -20.587 -27.422 25.330 1.00 39.94 93 TYR A CA 1
ATOM 802 C C . TYR A 1 93 ? -21.138 -26.136 24.694 1.00 39.94 93 TYR A C 1
ATOM 804 O O . TYR A 1 93 ? -22.231 -25.699 25.046 1.00 39.94 93 TYR A O 1
ATOM 812 N N . LYS A 1 94 ? -20.380 -25.534 23.762 1.00 43.16 94 LYS A N 1
ATOM 813 C CA . LYS A 1 94 ? -20.826 -24.809 22.541 1.00 43.16 94 LYS A CA 1
ATOM 814 C C . LYS A 1 94 ? -19.695 -23.906 22.035 1.00 43.16 94 LYS A C 1
ATOM 816 O O . LYS A 1 94 ? -19.481 -22.812 22.538 1.00 43.16 94 LYS A O 1
ATOM 821 N N . CYS A 1 95 ? -19.022 -24.320 20.968 1.00 45.50 95 CYS A N 1
ATOM 822 C CA . CYS A 1 95 ? -17.856 -23.639 20.392 1.00 45.50 95 CYS A CA 1
ATOM 823 C C . CYS A 1 95 ? -18.120 -22.250 19.753 1.00 45.50 95 CYS A C 1
ATOM 825 O O . CYS A 1 95 ? -17.215 -21.706 19.130 1.00 45.50 95 CYS A O 1
ATOM 827 N N . ASN A 1 96 ? -19.321 -21.660 19.881 1.00 48.06 96 ASN A N 1
ATOM 828 C CA . ASN A 1 96 ? -19.779 -20.561 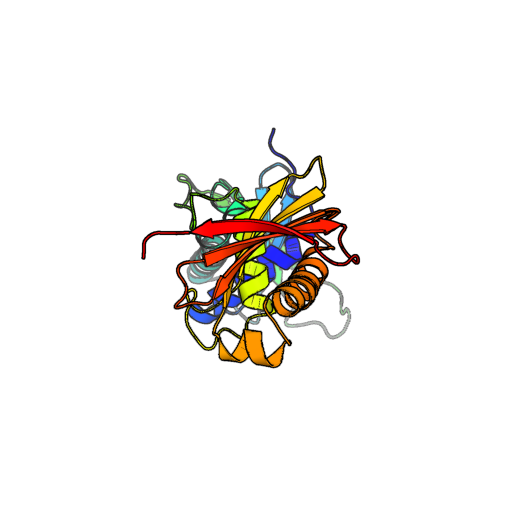19.012 1.00 48.06 96 ASN A CA 1
ATOM 829 C C . ASN A 1 96 ? -20.376 -19.319 19.709 1.00 48.06 96 ASN A C 1
ATOM 831 O O . ASN A 1 96 ? -20.983 -18.496 19.025 1.00 48.06 96 ASN A O 1
ATOM 835 N N . GLN A 1 97 ? -20.242 -19.125 21.023 1.00 53.16 97 GLN A N 1
ATOM 836 C CA . GLN A 1 97 ? -20.831 -17.945 21.682 1.00 53.16 97 GLN A CA 1
ATOM 837 C C . GLN A 1 97 ? -19.745 -16.988 22.186 1.00 53.16 97 GLN A C 1
ATOM 839 O O . GLN A 1 97 ? -19.124 -17.212 23.215 1.00 53.16 97 GLN A O 1
ATOM 844 N N . TYR A 1 98 ? -19.502 -15.915 21.429 1.00 56.34 98 TYR A N 1
ATOM 845 C CA . TYR A 1 98 ? -18.782 -14.736 21.915 1.00 56.34 98 TYR A CA 1
ATOM 846 C C . TYR A 1 98 ? -19.811 -13.727 22.427 1.00 56.34 98 TYR A C 1
ATOM 848 O O . TYR A 1 98 ? -20.758 -13.404 21.706 1.00 56.34 98 TYR A O 1
ATOM 856 N N . HIS A 1 99 ? -19.605 -13.163 23.617 1.00 60.94 99 HIS A N 1
ATOM 857 C CA . HIS A 1 99 ? -20.283 -11.917 23.972 1.00 60.94 99 HIS A CA 1
ATOM 858 C C . HIS A 1 99 ? -19.637 -10.778 23.178 1.00 60.94 99 HIS A C 1
ATOM 860 O O . HIS A 1 99 ? -18.420 -10.594 23.243 1.00 60.94 99 HIS A O 1
ATOM 866 N N . VAL A 1 100 ? -20.451 -10.044 22.411 1.00 66.88 100 VAL A N 1
ATOM 867 C CA . VAL A 1 100 ? -19.996 -8.907 21.600 1.00 66.88 100 VAL A CA 1
ATOM 868 C C . VAL A 1 100 ? -20.485 -7.614 22.226 1.00 66.88 100 VAL A C 1
ATOM 870 O O . VAL A 1 100 ? -21.687 -7.375 22.312 1.00 66.88 100 VAL A O 1
ATOM 873 N N . TRP A 1 101 ? -19.546 -6.780 22.658 1.00 78.31 101 TRP A N 1
ATOM 874 C CA . TRP A 1 101 ? -19.826 -5.446 23.185 1.00 78.31 101 TRP A CA 1
ATOM 875 C C . TRP A 1 101 ? -19.377 -4.405 22.166 1.00 78.31 101 TRP A C 1
ATOM 877 O O . TRP A 1 101 ? -18.405 -4.625 21.441 1.00 78.31 101 TRP A O 1
ATOM 887 N N . TYR A 1 102 ? -20.082 -3.278 22.089 1.00 81.25 102 TYR A N 1
ATOM 888 C CA . TYR A 1 102 ? -19.758 -2.208 21.150 1.00 81.25 102 TYR A CA 1
ATOM 889 C C . TYR A 1 102 ? -19.351 -0.944 21.889 1.00 81.25 102 TYR A C 1
ATOM 891 O O . TYR A 1 102 ? -20.126 -0.404 22.673 1.00 81.25 102 TYR A O 1
ATOM 899 N N . TYR A 1 103 ? -18.175 -0.438 21.546 1.00 84.12 103 TYR A N 1
ATOM 900 C CA . TYR A 1 103 ? -17.647 0.819 22.050 1.00 84.12 103 TYR A CA 1
ATOM 901 C C . TYR A 1 103 ? -17.441 1.801 20.907 1.00 84.12 103 TYR A C 1
ATOM 903 O O . TYR A 1 103 ? -17.135 1.410 19.778 1.00 84.12 103 TYR A O 1
ATOM 911 N N . PHE A 1 104 ? -17.629 3.084 21.201 1.00 87.38 104 PHE A N 1
ATOM 912 C CA . PHE A 1 104 ? -17.439 4.165 20.245 1.00 87.38 104 PHE A CA 1
ATOM 913 C C . PHE A 1 104 ? -16.365 5.107 20.771 1.00 87.38 104 PHE A C 1
ATOM 915 O O . PHE A 1 104 ? -16.511 5.674 21.849 1.00 87.38 104 PHE A O 1
ATOM 922 N N . ILE A 1 105 ? -15.298 5.271 19.996 1.00 87.69 105 ILE A N 1
ATOM 923 C CA . ILE A 1 105 ? -14.227 6.220 20.285 1.00 87.69 105 ILE A CA 1
ATOM 924 C C . ILE A 1 105 ? -14.416 7.406 19.347 1.00 87.69 105 ILE A C 1
ATOM 926 O O . ILE A 1 105 ? -14.443 7.244 18.122 1.00 87.69 105 ILE A O 1
ATOM 930 N N . HIS A 1 106 ? -14.592 8.589 19.930 1.00 90.06 106 HIS A N 1
ATOM 931 C CA . HIS A 1 106 ? -14.785 9.838 19.206 1.00 90.06 106 HIS A CA 1
ATOM 932 C C . HIS A 1 106 ? -13.503 10.663 19.217 1.00 90.06 106 HIS A C 1
ATOM 934 O O . HIS A 1 106 ? -12.860 10.817 20.251 1.00 90.06 106 HIS A O 1
ATOM 940 N N . PHE A 1 107 ? -13.157 11.213 18.057 1.00 86.69 107 PHE A N 1
ATOM 941 C CA . PHE A 1 107 ? -11.969 12.034 17.875 1.00 86.69 107 PHE A CA 1
ATOM 942 C C . PHE A 1 107 ? -12.375 13.439 17.455 1.00 86.69 107 PHE A C 1
ATOM 944 O O . PHE A 1 107 ? -13.060 13.626 16.447 1.00 86.69 107 PHE A O 1
ATOM 951 N N . GLU A 1 108 ? -11.921 14.431 18.214 1.00 85.25 108 GLU A N 1
ATOM 952 C CA . GLU A 1 108 ? -12.210 15.840 17.936 1.00 85.25 108 GLU A CA 1
ATOM 953 C C . GLU A 1 108 ? -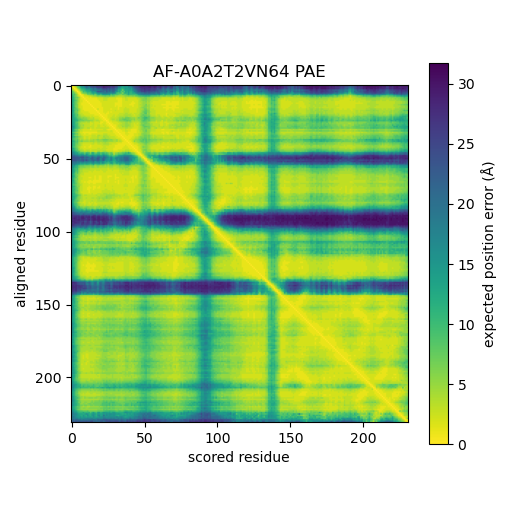11.385 16.376 16.762 1.00 85.25 108 GLU A C 1
ATOM 955 O O . GLU A 1 108 ? -11.875 17.164 15.952 1.00 85.25 108 GLU A O 1
ATOM 960 N N . LYS A 1 109 ? -10.130 15.925 16.648 1.00 87.50 109 LYS A N 1
ATOM 961 C CA . LYS A 1 109 ? -9.157 16.404 15.660 1.00 87.50 109 LYS A CA 1
ATOM 962 C C . LYS A 1 109 ? -8.672 15.265 14.774 1.00 87.50 109 LYS A C 1
ATOM 964 O O . LYS A 1 109 ? -8.488 14.144 15.243 1.00 87.50 109 LYS A O 1
ATOM 969 N N . ALA A 1 110 ? -8.451 15.564 13.496 1.00 85.25 110 ALA A N 1
ATOM 970 C CA . ALA A 1 110 ? -7.774 14.655 12.574 1.00 85.25 110 ALA A CA 1
ATOM 971 C C . ALA A 1 110 ? -6.280 14.547 12.918 1.00 85.25 110 ALA A C 1
ATOM 973 O O . ALA A 1 110 ? -5.695 15.510 13.418 1.00 85.25 110 ALA A O 1
ATOM 974 N N . VAL A 1 111 ? -5.671 13.402 12.611 1.00 89.44 111 VAL A N 1
ATOM 975 C CA . VAL A 1 111 ? -4.220 13.208 12.746 1.00 89.44 111 VAL A CA 1
ATOM 976 C C . VAL A 1 111 ? -3.522 13.732 11.490 1.00 89.44 111 VAL A C 1
ATOM 978 O O . VAL A 1 111 ? -4.085 13.698 10.384 1.00 89.44 111 VAL A O 1
ATOM 981 N N . LYS A 1 112 ? -2.300 14.251 11.656 1.00 86.44 112 LYS A N 1
ATOM 982 C CA . LYS A 1 112 ? -1.450 14.635 10.526 1.00 86.44 112 LYS A CA 1
ATOM 983 C C . LYS A 1 112 ? -1.093 13.377 9.736 1.00 86.44 112 LYS A C 1
ATOM 985 O O . LYS A 1 112 ? -0.666 12.386 10.310 1.00 86.44 112 LYS A O 1
ATOM 990 N N . ARG A 1 113 ? -1.287 13.432 8.421 1.00 82.19 113 ARG A N 1
ATOM 991 C CA . ARG A 1 113 ? -0.975 12.315 7.528 1.00 82.19 113 ARG A CA 1
ATOM 992 C C . ARG A 1 113 ? 0.536 12.168 7.338 1.00 82.19 113 ARG A C 1
ATOM 994 O O . ARG A 1 113 ? 1.194 13.204 7.178 1.00 82.19 113 ARG A O 1
ATOM 1001 N N . PRO A 1 114 ? 1.066 10.938 7.288 1.00 69.38 114 PRO A N 1
ATOM 1002 C CA . PRO A 1 114 ? 2.340 10.683 6.625 1.00 69.38 114 PRO A CA 1
ATOM 1003 C C . PRO A 1 114 ? 2.218 11.001 5.117 1.00 69.38 114 PRO A C 1
ATOM 1005 O O . PRO A 1 114 ? 1.122 11.000 4.578 1.00 69.38 114 PRO A O 1
ATOM 1008 N N . ASN A 1 115 ? 3.313 11.347 4.433 1.00 74.62 115 ASN A N 1
ATOM 1009 C CA . ASN A 1 115 ? 3.366 11.546 2.968 1.00 74.62 115 ASN A CA 1
ATOM 1010 C C . ASN A 1 115 ? 2.209 12.373 2.361 1.00 74.62 115 ASN A C 1
ATOM 1012 O O . ASN A 1 115 ? 1.425 11.890 1.545 1.00 74.62 115 ASN A O 1
ATOM 1016 N N . ILE A 1 116 ? 2.109 13.646 2.760 1.00 80.56 116 ILE A N 1
ATOM 1017 C CA . ILE A 1 116 ? 1.025 14.556 2.344 1.00 80.56 116 ILE A CA 1
ATOM 1018 C C . ILE A 1 116 ? 0.971 14.836 0.835 1.00 80.56 116 ILE A C 1
ATOM 1020 O O . ILE A 1 116 ? -0.075 15.270 0.351 1.00 80.56 116 ILE A O 1
ATOM 1024 N N . ASP A 1 117 ? 2.071 14.594 0.125 1.00 84.62 117 ASP A N 1
ATOM 1025 C CA . ASP A 1 117 ? 2.221 14.896 -1.300 1.00 84.62 117 ASP A CA 1
ATOM 1026 C C . ASP A 1 117 ? 1.489 13.883 -2.194 1.00 84.62 117 ASP A C 1
ATOM 1028 O O . ASP A 1 117 ? 1.135 14.189 -3.332 1.00 84.62 117 ASP A O 1
ATOM 1032 N N . LEU A 1 118 ? 1.201 12.688 -1.668 1.00 87.12 118 LEU A N 1
ATOM 1033 C CA . LEU A 1 118 ? 0.511 11.626 -2.392 1.00 87.12 118 LEU A CA 1
ATOM 1034 C C . LEU A 1 118 ? -0.990 11.602 -2.079 1.00 87.12 118 LEU A C 1
ATOM 1036 O O . LEU A 1 118 ? -1.453 11.935 -0.981 1.00 87.12 118 LEU A O 1
ATOM 1040 N N . LYS A 1 119 ? -1.786 11.120 -3.044 1.00 91.06 119 LYS A N 1
ATOM 1041 C CA . LYS A 1 119 ? -3.182 10.747 -2.767 1.00 91.06 119 LYS A CA 1
ATOM 1042 C C . LYS A 1 119 ? -3.189 9.668 -1.664 1.00 91.06 119 LYS A C 1
ATOM 1044 O O . LYS A 1 119 ? -2.395 8.735 -1.746 1.00 91.06 119 LYS A O 1
ATOM 1049 N N . PRO A 1 120 ? -4.103 9.721 -0.672 1.00 90.69 120 PRO A N 1
ATOM 1050 C CA . PRO A 1 120 ? -4.090 8.794 0.465 1.00 90.69 120 PRO A CA 1
ATOM 1051 C C . PRO A 1 120 ? -4.057 7.307 0.095 1.00 90.69 120 PRO A C 1
ATOM 1053 O O . PRO A 1 120 ? -3.319 6.550 0.707 1.00 90.69 120 PRO A O 1
ATOM 1056 N N . SER A 1 121 ? -4.826 6.897 -0.918 1.00 90.94 121 SER A N 1
ATOM 1057 C CA . SER A 1 121 ? -4.844 5.509 -1.390 1.00 90.94 121 SER A CA 1
ATOM 1058 C C . SER A 1 121 ? -3.511 5.072 -1.993 1.00 90.94 121 SER A C 1
ATOM 1060 O O . SER A 1 121 ? -3.086 3.948 -1.769 1.00 90.94 121 SER A O 1
ATOM 1062 N N . VAL A 1 122 ? -2.834 5.970 -2.711 1.00 93.19 122 VAL A N 1
ATOM 1063 C CA . VAL A 1 122 ? -1.516 5.718 -3.309 1.00 93.19 122 VAL A CA 1
ATOM 1064 C C . VAL A 1 122 ? -0.464 5.568 -2.213 1.00 93.19 122 VAL A C 1
ATOM 1066 O O . VAL A 1 122 ? 0.285 4.600 -2.224 1.00 93.19 122 VAL A O 1
ATOM 1069 N N . ALA A 1 123 ? -0.467 6.467 -1.225 1.00 92.25 123 ALA A N 1
ATOM 1070 C CA . ALA A 1 123 ? 0.447 6.393 -0.087 1.00 92.25 123 ALA A CA 1
ATOM 1071 C C . ALA A 1 123 ? 0.277 5.093 0.720 1.00 92.25 123 ALA A C 1
ATOM 1073 O O . ALA A 1 123 ? 1.264 4.487 1.132 1.00 92.25 123 ALA A O 1
ATOM 1074 N N . ASP A 1 124 ? -0.967 4.653 0.933 1.00 93.00 124 ASP A N 1
ATOM 1075 C CA . ASP A 1 124 ? -1.245 3.402 1.642 1.00 93.00 124 ASP A CA 1
ATOM 1076 C C . ASP A 1 124 ? -0.821 2.170 0.815 1.00 93.00 124 ASP A C 1
ATOM 1078 O O . ASP A 1 124 ? -0.281 1.224 1.382 1.00 93.00 124 ASP A O 1
ATOM 1082 N N . LEU A 1 125 ? -0.997 2.172 -0.514 1.00 92.69 125 LEU A N 1
ATOM 1083 C CA . LEU A 1 125 ? -0.507 1.085 -1.379 1.00 92.69 125 LEU A CA 1
ATOM 1084 C C . LEU A 1 125 ? 1.014 0.998 -1.407 1.00 92.69 125 LEU A C 1
ATOM 1086 O O . LEU A 1 125 ? 1.546 -0.105 -1.303 1.00 92.69 125 LEU A O 1
ATOM 1090 N N . ASP A 1 126 ? 1.696 2.137 -1.527 1.00 91.44 126 ASP A N 1
ATOM 1091 C CA . ASP A 1 126 ? 3.158 2.202 -1.493 1.00 91.44 126 ASP A CA 1
ATOM 1092 C C . ASP A 1 126 ? 3.686 1.613 -0.181 1.00 91.44 126 ASP A C 1
ATOM 1094 O O . ASP A 1 126 ? 4.517 0.705 -0.168 1.00 91.44 126 ASP A O 1
ATOM 1098 N N . ARG A 1 127 ? 3.102 2.039 0.946 1.00 89.75 127 ARG A N 1
ATOM 1099 C CA . ARG A 1 127 ? 3.452 1.524 2.272 1.00 89.75 127 ARG A CA 1
ATOM 1100 C C . ARG A 1 127 ? 3.200 0.022 2.397 1.00 89.75 127 ARG A C 1
ATOM 1102 O O . ARG A 1 127 ? 4.039 -0.690 2.942 1.00 89.75 127 ARG A O 1
ATOM 1109 N N . TYR A 1 128 ? 2.064 -0.464 1.907 1.00 91.06 128 TYR A N 1
ATOM 1110 C CA . TYR A 1 128 ? 1.733 -1.889 1.925 1.00 91.06 128 TYR A CA 1
ATOM 1111 C C . TYR A 1 128 ? 2.698 -2.726 1.083 1.00 91.06 128 TYR A C 1
ATOM 1113 O O . TYR A 1 128 ? 3.144 -3.779 1.542 1.00 91.06 128 TYR A O 1
ATOM 1121 N N . TRP A 1 129 ? 3.052 -2.249 -0.113 1.00 88.00 129 TRP A N 1
ATOM 1122 C CA . TRP A 1 129 ? 4.059 -2.874 -0.967 1.00 88.00 129 TRP A CA 1
ATOM 1123 C C . TRP A 1 129 ? 5.390 -3.027 -0.222 1.00 88.00 129 TRP A C 1
ATOM 1125 O O . TRP A 1 129 ? 5.913 -4.139 -0.118 1.00 88.00 129 TRP A O 1
ATOM 1135 N N . ILE A 1 130 ? 5.870 -1.936 0.381 1.00 85.94 130 ILE A N 1
ATOM 1136 C CA . ILE A 1 130 ? 7.112 -1.914 1.157 1.00 85.94 130 ILE A CA 1
ATOM 1137 C C . ILE A 1 130 ? 7.053 -2.934 2.301 1.00 85.94 130 ILE A C 1
ATOM 11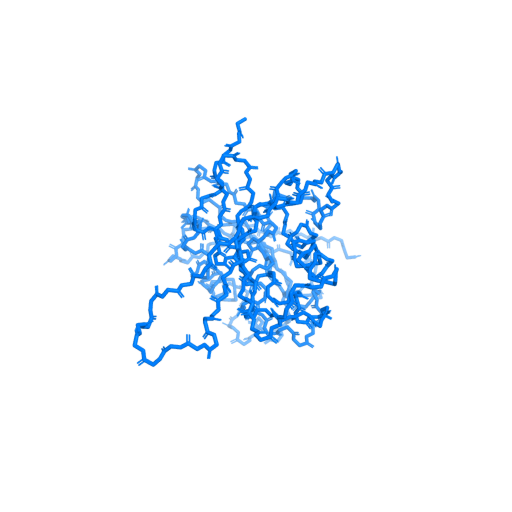39 O O . ILE A 1 130 ? 7.921 -3.795 2.401 1.00 85.94 130 ILE A O 1
ATOM 1143 N N . VAL A 1 131 ? 6.013 -2.886 3.140 1.00 85.62 131 VAL A N 1
ATOM 1144 C CA . VAL A 1 131 ? 5.898 -3.755 4.325 1.00 85.62 131 VAL A CA 1
ATOM 1145 C C . VAL A 1 131 ? 5.828 -5.236 3.948 1.00 85.62 131 VAL A C 1
ATOM 1147 O O . VAL A 1 131 ? 6.431 -6.072 4.620 1.00 85.62 131 VAL A O 1
ATOM 1150 N N . LYS A 1 132 ? 5.085 -5.587 2.893 1.00 83.88 132 LYS A N 1
ATOM 1151 C CA . LYS A 1 132 ? 4.807 -6.990 2.560 1.00 83.88 132 LYS A CA 1
ATOM 1152 C C . LYS A 1 132 ? 5.907 -7.649 1.725 1.00 83.88 132 LYS A C 1
ATOM 1154 O O . LYS A 1 132 ? 6.087 -8.859 1.841 1.00 83.88 132 LYS A O 1
ATOM 1159 N N . TYR A 1 133 ? 6.627 -6.890 0.898 1.00 77.44 133 TYR A N 1
ATOM 1160 C CA . TYR A 1 133 ? 7.531 -7.463 -0.110 1.00 77.44 133 TYR A CA 1
ATOM 1161 C C . TYR A 1 133 ? 8.968 -6.948 -0.037 1.00 77.44 133 TYR A C 1
ATOM 1163 O O . TYR A 1 133 ? 9.883 -7.624 -0.509 1.00 77.44 133 TYR A O 1
ATOM 1171 N N . CYS A 1 134 ? 9.208 -5.808 0.606 1.00 68.12 134 CYS A N 1
ATOM 1172 C CA . CYS A 1 134 ? 10.551 -5.290 0.819 1.00 68.12 134 CYS A CA 1
ATOM 1173 C C . CYS A 1 134 ? 10.947 -5.571 2.268 1.00 68.12 134 CYS A C 1
ATOM 1175 O O . CYS A 1 134 ? 10.710 -4.753 3.147 1.00 68.12 134 CYS A O 1
ATOM 1177 N N . ASN A 1 135 ? 11.506 -6.769 2.515 1.00 56.81 135 ASN A N 1
ATOM 1178 C CA . ASN A 1 135 ? 11.985 -7.228 3.828 1.00 56.81 135 ASN A CA 1
ATOM 1179 C C . ASN A 1 135 ? 12.619 -6.074 4.627 1.00 56.81 135 ASN A C 1
ATOM 1181 O O . ASN A 1 135 ? 13.760 -5.685 4.376 1.00 56.81 135 ASN A O 1
ATOM 1185 N N . TYR A 1 136 ? 11.862 -5.561 5.596 1.00 49.38 136 TYR A N 1
ATOM 1186 C CA . TYR A 1 136 ? 12.055 -4.293 6.304 1.00 49.38 136 TYR A CA 1
ATOM 1187 C C . TYR A 1 136 ? 13.192 -4.365 7.343 1.00 49.38 136 TYR A C 1
ATOM 1189 O O . TYR A 1 136 ? 13.047 -3.959 8.492 1.00 49.38 136 TYR A O 1
ATOM 1197 N N . ARG A 1 137 ? 14.337 -4.966 6.991 1.00 40.16 137 ARG A N 1
ATOM 1198 C CA . ARG A 1 137 ? 15.518 -4.976 7.871 1.00 40.16 137 ARG A CA 1
ATOM 1199 C C . ARG A 1 137 ? 16.344 -3.701 7.782 1.00 40.16 137 ARG A C 1
ATOM 1201 O O . ARG A 1 137 ? 17.179 -3.495 8.654 1.00 40.16 137 ARG A O 1
ATOM 1208 N N . PHE A 1 138 ? 16.095 -2.846 6.798 1.00 33.66 138 PHE A N 1
ATOM 1209 C CA . PHE A 1 138 ? 16.763 -1.562 6.665 1.00 33.66 138 PHE A CA 1
ATOM 1210 C C . PHE A 1 138 ? 15.789 -0.507 6.128 1.00 33.66 138 PHE A C 1
ATOM 1212 O O . PHE A 1 138 ? 14.725 -0.826 5.609 1.00 33.66 138 PHE A O 1
ATOM 1219 N N . SER A 1 139 ? 16.113 0.748 6.408 1.00 33.94 139 SER A N 1
ATOM 1220 C CA . SER A 1 139 ? 15.231 1.912 6.484 1.00 33.94 139 SER A CA 1
AT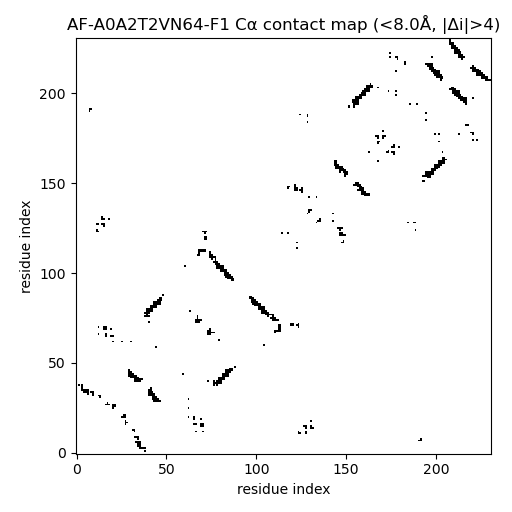OM 1221 C C . SER A 1 139 ? 14.246 2.126 5.317 1.00 33.94 139 SER A C 1
ATOM 1223 O O . SER A 1 139 ? 14.501 1.755 4.180 1.00 33.94 139 SER A O 1
ATOM 1225 N N . VAL A 1 140 ? 13.162 2.873 5.582 1.00 41.84 140 VAL A N 1
ATOM 1226 C CA . VAL A 1 140 ? 12.162 3.403 4.614 1.00 41.84 140 VAL A CA 1
ATOM 1227 C C . VAL A 1 140 ? 12.776 4.097 3.381 1.00 41.84 140 VAL A C 1
ATOM 1229 O O . VAL A 1 140 ? 12.073 4.364 2.415 1.00 41.84 140 VAL A O 1
ATOM 1232 N N . LYS A 1 141 ? 14.082 4.383 3.397 1.00 40.38 141 LYS A N 1
ATOM 1233 C CA . LYS A 1 141 ? 14.841 4.995 2.303 1.00 40.38 141 LYS A CA 1
ATOM 1234 C C . LYS A 1 141 ? 15.516 3.997 1.352 1.00 40.38 141 LYS A C 1
ATOM 1236 O O . LYS A 1 141 ? 16.087 4.438 0.366 1.00 40.38 141 LYS A O 1
ATOM 1241 N N . GLU A 1 142 ? 15.470 2.696 1.637 1.00 41.75 142 GLU A N 1
ATOM 1242 C CA . GLU A 1 142 ? 16.155 1.647 0.859 1.00 41.75 142 GLU A CA 1
ATOM 1243 C C . GLU A 1 142 ? 15.195 0.777 0.039 1.00 41.75 142 GLU A C 1
ATOM 1245 O O . GLU A 1 142 ? 15.604 -0.211 -0.573 1.00 41.75 142 GLU A O 1
ATOM 1250 N N . THR A 1 143 ? 13.901 1.120 -0.001 1.00 56.00 143 THR A N 1
ATOM 1251 C CA . THR A 1 143 ? 13.057 0.561 -1.057 1.00 56.00 143 THR A CA 1
ATOM 1252 C C . THR A 1 143 ? 13.307 1.351 -2.330 1.00 56.00 143 THR A C 1
ATOM 1254 O O . THR A 1 143 ? 12.785 2.438 -2.521 1.00 56.00 143 THR A O 1
ATOM 1257 N N . ASP A 1 144 ? 14.115 0.769 -3.207 1.00 78.06 144 ASP A N 1
ATOM 1258 C CA . ASP A 1 144 ? 14.522 1.332 -4.493 1.00 78.06 144 ASP A CA 1
ATOM 1259 C C . ASP A 1 144 ? 13.359 1.694 -5.436 1.00 78.06 144 ASP A C 1
ATOM 1261 O O . ASP A 1 144 ? 13.612 2.256 -6.493 1.00 78.06 144 ASP A O 1
ATOM 1265 N N . ILE A 1 145 ? 12.105 1.313 -5.150 1.00 87.56 145 ILE A N 1
ATOM 1266 C CA . ILE A 1 145 ? 10.965 1.485 -6.065 1.00 87.56 145 ILE A CA 1
ATOM 1267 C C . ILE A 1 145 ? 9.698 1.841 -5.287 1.00 87.56 145 ILE A C 1
ATOM 1269 O O . ILE A 1 145 ? 9.284 1.096 -4.400 1.00 87.56 145 ILE A O 1
ATOM 1273 N N . HIS A 1 146 ? 9.056 2.937 -5.680 1.00 90.38 146 HIS A N 1
ATOM 1274 C CA . HIS A 1 146 ? 7.875 3.500 -5.044 1.00 90.38 146 HIS A CA 1
ATOM 1275 C C . HIS A 1 146 ? 6.707 3.654 -6.013 1.00 90.38 146 HIS A C 1
ATOM 1277 O O . HIS A 1 146 ? 6.883 3.949 -7.198 1.00 90.38 146 HIS A O 1
ATOM 1283 N N . ILE A 1 147 ? 5.497 3.527 -5.474 1.00 93.19 147 ILE A N 1
ATOM 1284 C CA . ILE A 1 147 ? 4.254 3.896 -6.144 1.00 93.19 147 ILE A CA 1
ATOM 1285 C C . ILE A 1 147 ? 3.996 5.382 -5.887 1.00 93.19 147 ILE A C 1
ATOM 1287 O O . ILE A 1 147 ? 3.721 5.802 -4.763 1.00 93.19 147 ILE A O 1
ATOM 1291 N N . THR A 1 148 ? 4.040 6.190 -6.942 1.00 93.88 148 THR A N 1
ATOM 1292 C CA . THR A 1 148 ? 3.881 7.651 -6.852 1.00 93.88 148 THR A CA 1
ATOM 1293 C C . THR A 1 148 ? 2.537 8.144 -7.369 1.00 93.88 148 THR A C 1
ATOM 1295 O O . THR A 1 148 ? 2.127 9.265 -7.066 1.00 93.88 148 THR A O 1
ATOM 1298 N N . GLY A 1 149 ? 1.793 7.301 -8.083 1.00 94.25 149 GLY A N 1
ATOM 1299 C CA . GLY A 1 149 ? 0.488 7.674 -8.604 1.00 94.25 149 GLY A CA 1
ATOM 1300 C C . GLY A 1 149 ? -0.326 6.497 -9.115 1.00 94.25 149 GLY A C 1
ATOM 1301 O O . GLY A 1 149 ? 0.200 5.444 -9.467 1.00 94.25 149 GLY A O 1
ATOM 1302 N N . PHE A 1 150 ? -1.642 6.697 -9.154 1.00 94.69 150 PHE A N 1
ATOM 1303 C CA . PHE A 1 150 ? -2.575 5.797 -9.821 1.00 94.69 150 PHE A CA 1
ATOM 1304 C C . PHE A 1 150 ? -3.749 6.603 -10.391 1.00 94.69 150 PHE A C 1
ATOM 1306 O O . PHE A 1 150 ? -4.464 7.288 -9.645 1.00 94.69 150 PHE A O 1
ATOM 1313 N N . GLU A 1 151 ? -3.936 6.543 -11.711 1.00 93.50 151 GLU A N 1
ATOM 1314 C CA . GLU A 1 151 ? -5.064 7.162 -12.410 1.00 93.50 151 GLU A CA 1
ATOM 1315 C C . GLU A 1 151 ? -6.165 6.125 -12.641 1.00 93.50 151 GLU A C 1
ATOM 1317 O O . GLU A 1 151 ? -6.118 5.330 -13.579 1.00 93.50 151 GLU A O 1
ATOM 1322 N N . VAL A 1 152 ? -7.171 6.146 -11.764 1.00 88.75 152 VAL A N 1
ATOM 1323 C CA . VAL A 1 152 ? -8.205 5.104 -11.648 1.00 88.75 152 VAL A CA 1
ATOM 1324 C C . VAL A 1 152 ? -8.999 4.916 -12.943 1.00 88.75 152 VAL A C 1
ATOM 1326 O O . VAL A 1 152 ? -9.327 3.789 -13.297 1.00 88.75 152 VAL A O 1
ATOM 1329 N N . ASN A 1 153 ? -9.301 5.998 -13.666 1.00 91.00 153 ASN A N 1
ATOM 1330 C CA . ASN A 1 153 ? -10.146 5.920 -14.864 1.00 91.00 153 ASN A CA 1
ATOM 1331 C C . ASN A 1 153 ? -9.454 5.210 -16.030 1.00 91.00 153 ASN A C 1
ATOM 1333 O O . ASN A 1 153 ? -10.106 4.549 -16.837 1.00 91.00 153 ASN A O 1
ATOM 1337 N N . LEU A 1 154 ? -8.137 5.374 -16.125 1.00 91.94 154 LEU A N 1
ATOM 1338 C CA . LEU A 1 154 ? -7.327 4.814 -17.201 1.00 91.94 154 LEU A CA 1
ATOM 1339 C C . LEU A 1 154 ? -6.614 3.525 -16.770 1.00 91.94 154 LEU A C 1
ATOM 1341 O O . LEU A 1 154 ? -6.183 2.758 -17.626 1.00 91.94 154 LEU A O 1
ATOM 1345 N N . GLY A 1 155 ? -6.519 3.264 -15.464 1.00 93.38 155 GLY A N 1
ATOM 1346 C CA . GLY A 1 155 ? -5.758 2.149 -14.910 1.00 93.38 155 GLY A CA 1
ATOM 1347 C C . GLY A 1 155 ? -4.249 2.337 -15.078 1.00 93.38 155 GLY A C 1
ATOM 1348 O O . GLY A 1 155 ? -3.547 1.357 -15.312 1.00 93.38 155 GLY A O 1
ATOM 1349 N N . ILE A 1 156 ? -3.754 3.580 -15.021 1.00 95.88 156 ILE A N 1
ATOM 1350 C CA . ILE A 1 156 ? -2.323 3.889 -15.170 1.00 95.88 156 ILE A CA 1
ATOM 1351 C C . ILE A 1 156 ? -1.675 3.912 -13.787 1.00 95.88 156 ILE A C 1
ATOM 1353 O O . ILE A 1 156 ? -2.042 4.740 -12.950 1.00 95.88 156 ILE A O 1
ATOM 1357 N N . LEU A 1 157 ? -0.710 3.023 -13.553 1.00 96.56 157 LEU A N 1
ATOM 1358 C CA . LEU A 1 157 ? 0.137 3.025 -12.360 1.00 96.56 157 LEU A CA 1
ATOM 1359 C C . LEU A 1 157 ? 1.440 3.772 -12.646 1.00 96.56 157 LEU A C 1
ATOM 1361 O O . LEU A 1 157 ? 2.111 3.497 -13.637 1.00 96.56 157 LEU A O 1
ATOM 1365 N N . GLN A 1 158 ? 1.798 4.690 -11.753 1.00 96.44 158 GLN A N 1
ATOM 1366 C CA . GLN A 1 158 ? 3.022 5.476 -11.846 1.00 96.44 158 GLN A CA 1
ATOM 1367 C C . GLN A 1 158 ? 4.011 5.006 -10.787 1.00 96.44 158 GLN A C 1
ATOM 1369 O O . GLN A 1 158 ? 3.704 4.996 -9.590 1.00 96.44 158 GLN A O 1
ATOM 1374 N N . LEU A 1 159 ? 5.194 4.615 -11.247 1.00 95.25 159 LEU A N 1
ATOM 1375 C CA . LEU A 1 159 ? 6.286 4.116 -10.430 1.00 95.25 159 LEU A CA 1
ATOM 1376 C C . LEU A 1 159 ? 7.503 5.026 -10.573 1.00 95.25 159 LEU A C 1
ATOM 1378 O O . LEU A 1 159 ? 7.807 5.525 -11.659 1.00 95.25 159 LEU A O 1
ATOM 1382 N N . THR A 1 160 ? 8.232 5.199 -9.480 1.00 93.19 160 THR A N 1
ATOM 1383 C CA . THR A 1 160 ? 9.579 5.771 -9.498 1.00 93.19 160 THR A CA 1
ATOM 1384 C C . THR A 1 160 ? 10.548 4.801 -8.854 1.00 93.19 160 THR A C 1
ATOM 1386 O O . THR A 1 160 ? 10.166 4.048 -7.964 1.00 93.19 160 THR A O 1
ATOM 1389 N N . GLY A 1 161 ? 11.807 4.798 -9.275 1.00 90.00 161 GLY A N 1
ATOM 1390 C CA . GLY A 1 161 ? 12.802 3.983 -8.607 1.00 90.00 161 GLY A CA 1
ATOM 1391 C C . GLY A 1 161 ? 14.242 4.414 -8.818 1.00 90.00 161 GLY A C 1
ATOM 1392 O O . GLY A 1 161 ? 14.629 4.898 -9.879 1.00 90.00 161 GLY A O 1
ATOM 1393 N N . VAL A 1 162 ? 15.044 4.206 -7.784 1.00 89.38 162 VAL A N 1
ATOM 1394 C CA . VAL A 1 162 ? 16.484 4.424 -7.756 1.00 89.38 162 VAL A CA 1
ATOM 1395 C C . VAL A 1 162 ? 17.128 3.089 -7.437 1.00 89.38 162 VAL A C 1
ATOM 1397 O O . VAL A 1 162 ? 16.900 2.547 -6.370 1.00 89.38 162 VAL A O 1
ATOM 1400 N N . VAL A 1 163 ? 17.906 2.534 -8.362 1.00 86.50 163 VAL A N 1
ATOM 1401 C CA . VAL A 1 163 ? 18.387 1.154 -8.272 1.00 86.50 163 VAL A CA 1
ATOM 1402 C C . VAL A 1 163 ? 19.910 1.105 -8.284 1.00 86.50 163 VAL A C 1
ATOM 1404 O O . VAL A 1 163 ? 20.571 1.731 -9.114 1.00 86.50 163 VAL A O 1
ATOM 1407 N N . HIS A 1 164 ? 20.498 0.293 -7.406 1.00 86.75 164 HIS A N 1
ATOM 1408 C CA . HIS A 1 164 ? 21.941 0.062 -7.415 1.00 86.75 164 HIS A CA 1
ATOM 1409 C C . HIS A 1 164 ? 22.426 -0.581 -8.726 1.00 86.75 164 HIS A C 1
ATOM 1411 O O . HIS A 1 164 ? 21.866 -1.570 -9.216 1.00 86.75 164 HIS A O 1
ATOM 1417 N N . LYS A 1 165 ? 23.586 -0.128 -9.216 1.00 86.94 165 LYS A N 1
ATOM 1418 C CA . LYS A 1 165 ? 24.253 -0.649 -10.424 1.00 86.94 165 LYS A CA 1
ATOM 1419 C C . LYS A 1 165 ? 24.362 -2.173 -10.474 1.00 86.94 165 LYS A C 1
ATOM 1421 O O . LYS A 1 165 ? 24.156 -2.794 -11.514 1.00 86.94 165 LYS A O 1
ATOM 1426 N N . ASN A 1 166 ? 24.689 -2.799 -9.342 1.00 85.69 166 ASN A N 1
ATOM 1427 C CA . ASN A 1 166 ? 24.85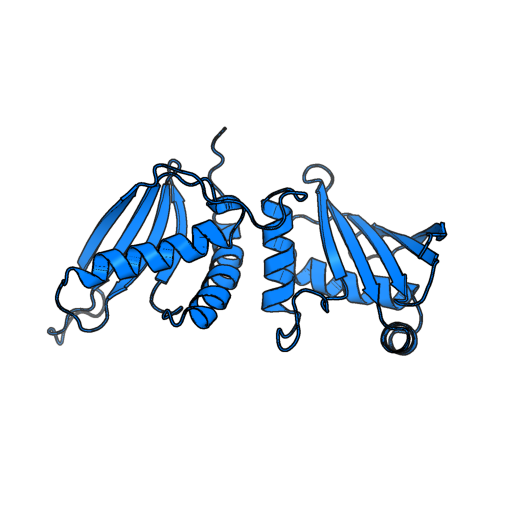2 -4.252 -9.253 1.00 85.69 166 ASN A CA 1
ATOM 1428 C C . ASN A 1 166 ? 23.532 -5.007 -9.447 1.00 85.69 166 ASN A C 1
ATOM 1430 O O . ASN A 1 166 ? 23.541 -6.155 -9.889 1.00 85.69 166 ASN A O 1
ATOM 1434 N N . ARG A 1 167 ? 22.395 -4.401 -9.097 1.00 83.38 167 ARG A N 1
ATOM 1435 C CA . ARG A 1 167 ? 21.070 -4.986 -9.324 1.00 83.38 167 ARG A CA 1
ATOM 1436 C C . ARG A 1 167 ? 20.677 -4.855 -10.797 1.00 83.38 167 ARG A C 1
ATOM 1438 O O . ARG A 1 167 ? 20.310 -5.863 -11.385 1.00 83.38 167 ARG A O 1
ATOM 1445 N N . ILE A 1 168 ? 20.922 -3.693 -11.412 1.00 86.94 168 ILE A N 1
ATOM 1446 C CA . ILE A 1 168 ? 20.732 -3.467 -12.859 1.00 86.94 168 ILE A CA 1
ATOM 1447 C C . ILE A 1 168 ? 21.552 -4.466 -13.689 1.00 86.94 168 ILE A C 1
ATOM 1449 O O . ILE A 1 168 ? 21.020 -5.133 -14.572 1.00 86.94 168 ILE A O 1
ATOM 1453 N N . LYS A 1 169 ? 22.846 -4.628 -13.375 1.00 86.69 169 LYS A N 1
ATOM 1454 C CA . LYS A 1 169 ? 23.721 -5.586 -14.074 1.00 86.69 169 LYS A CA 1
ATOM 1455 C C . LYS A 1 169 ? 23.235 -7.030 -13.950 1.00 86.69 169 LYS A C 1
ATOM 1457 O O . LYS A 1 169 ? 23.274 -7.758 -14.932 1.00 86.69 169 LYS A O 1
ATOM 1462 N N . ARG A 1 170 ? 22.785 -7.444 -12.758 1.00 84.69 170 ARG A N 1
ATOM 1463 C CA . ARG A 1 170 ? 22.256 -8.801 -12.526 1.00 84.69 170 ARG A CA 1
ATOM 1464 C C . ARG A 1 170 ? 20.946 -9.058 -13.264 1.00 84.69 170 ARG A C 1
ATOM 1466 O O . ARG A 1 170 ? 20.726 -10.187 -13.677 1.00 84.69 170 ARG A O 1
ATOM 1473 N N . ALA A 1 171 ? 20.116 -8.030 -13.435 1.00 84.94 171 ALA A N 1
ATOM 1474 C CA . ALA A 1 171 ? 18.892 -8.119 -14.224 1.00 84.94 171 ALA A CA 1
ATOM 1475 C C . ALA A 1 171 ? 19.160 -8.211 -15.739 1.00 84.94 171 ALA A C 1
ATOM 1477 O O . ALA A 1 171 ? 18.269 -8.600 -16.475 1.00 84.94 171 ALA A O 1
ATOM 1478 N N . GLY A 1 172 ? 20.371 -7.888 -16.211 1.00 89.56 172 GLY A N 1
ATOM 1479 C CA . GLY A 1 172 ? 20.711 -7.879 -17.640 1.00 89.56 172 GLY A CA 1
ATOM 1480 C C . GLY A 1 172 ? 20.598 -6.505 -18.308 1.00 89.56 172 GLY A C 1
ATOM 1481 O O . GLY A 1 172 ? 20.829 -6.389 -19.507 1.00 89.56 172 GLY A O 1
ATOM 1482 N N . GLY A 1 173 ? 20.305 -5.449 -17.544 1.00 90.81 173 GLY A N 1
ATOM 1483 C CA . GLY A 1 173 ? 20.162 -4.082 -18.046 1.00 90.81 173 GLY A CA 1
ATOM 1484 C C . GLY A 1 173 ? 19.026 -3.329 -17.360 1.00 90.81 173 GLY A C 1
ATOM 1485 O O . GLY A 1 173 ? 18.250 -3.904 -16.599 1.00 90.81 173 GLY A O 1
ATOM 1486 N N . ILE A 1 174 ? 18.930 -2.021 -17.614 1.00 89.94 174 ILE A N 1
ATOM 1487 C CA . ILE A 1 174 ? 17.897 -1.176 -16.995 1.00 89.94 174 ILE A CA 1
ATOM 1488 C C . ILE A 1 174 ? 16.493 -1.490 -17.530 1.00 89.94 174 ILE A C 1
ATOM 1490 O O . ILE A 1 174 ? 15.543 -1.485 -16.754 1.00 89.94 174 ILE A O 1
ATOM 1494 N N . ASN A 1 175 ? 16.382 -1.873 -18.807 1.00 91.56 175 ASN A N 1
ATOM 1495 C CA . ASN A 1 175 ? 15.128 -2.325 -19.415 1.00 91.56 175 ASN A CA 1
ATOM 1496 C C . ASN A 1 175 ? 14.601 -3.595 -18.725 1.00 91.56 175 ASN A C 1
ATOM 1498 O O . ASN A 1 175 ? 13.446 -3.646 -18.314 1.00 91.56 175 ASN A O 1
ATOM 1502 N N . GLU A 1 176 ? 15.457 -4.605 -18.545 1.00 90.75 176 GLU A N 1
ATOM 1503 C CA . GLU A 1 176 ? 15.087 -5.852 -17.860 1.00 90.75 176 GLU A CA 1
ATOM 1504 C C . GLU A 1 176 ? 14.778 -5.620 -16.379 1.00 90.75 176 GLU A C 1
ATOM 1506 O O . GLU A 1 176 ? 13.834 -6.187 -15.827 1.00 90.75 176 GLU A O 1
ATOM 1511 N N . MET A 1 177 ? 15.530 -4.728 -15.726 1.00 89.19 177 MET A N 1
ATOM 1512 C CA . MET A 1 177 ? 15.250 -4.318 -14.351 1.00 89.19 177 MET A CA 1
ATOM 1513 C C . MET A 1 177 ? 13.859 -3.684 -14.228 1.00 89.19 177 MET A C 1
ATOM 1515 O O . MET A 1 177 ? 13.111 -4.030 -13.312 1.00 89.19 177 MET A O 1
ATOM 1519 N N . ALA A 1 178 ? 13.491 -2.789 -15.150 1.00 89.56 178 ALA A N 1
ATOM 1520 C CA . ALA A 1 178 ? 12.170 -2.173 -15.171 1.00 89.56 178 ALA A CA 1
ATOM 1521 C C . ALA A 1 178 ? 11.073 -3.232 -15.365 1.00 89.56 178 ALA A C 1
ATOM 1523 O O . ALA A 1 178 ? 10.138 -3.290 -14.567 1.00 89.56 178 ALA A O 1
ATOM 1524 N N . ASN A 1 179 ? 11.229 -4.110 -16.363 1.00 87.44 179 ASN A N 1
ATOM 1525 C CA . ASN A 1 179 ? 10.242 -5.133 -16.712 1.00 87.44 179 ASN A CA 1
ATOM 1526 C C . ASN A 1 179 ? 10.004 -6.168 -15.601 1.00 87.44 179 ASN A C 1
ATOM 1528 O O . ASN A 1 179 ? 8.869 -6.544 -15.314 1.00 87.44 179 ASN A O 1
ATOM 1532 N N . THR A 1 180 ? 11.070 -6.616 -14.941 1.00 85.75 180 THR A N 1
ATOM 1533 C CA . THR A 1 180 ? 10.969 -7.608 -13.862 1.00 85.75 180 THR A CA 1
ATOM 1534 C C . THR A 1 180 ? 10.353 -7.025 -12.593 1.00 85.75 180 THR A C 1
ATOM 1536 O O . THR A 1 180 ? 9.475 -7.641 -11.989 1.00 85.75 180 THR A O 1
ATOM 1539 N N . SER A 1 181 ? 10.772 -5.823 -12.197 1.00 86.44 181 SER A N 1
ATOM 1540 C CA . SER A 1 181 ? 10.364 -5.242 -10.916 1.00 86.44 181 SER A CA 1
ATOM 1541 C C . SER A 1 181 ? 8.929 -4.718 -10.894 1.00 86.44 181 SER A C 1
ATOM 1543 O O . SER A 1 181 ? 8.240 -4.904 -9.888 1.00 86.44 181 SER A O 1
ATOM 1545 N N . TYR A 1 182 ? 8.422 -4.141 -11.993 1.00 88.38 182 TYR A N 1
ATOM 1546 C CA . TYR A 1 182 ? 7.019 -3.718 -12.027 1.00 88.38 182 TYR A CA 1
ATOM 1547 C C . TYR A 1 182 ? 6.077 -4.918 -11.859 1.00 88.38 182 TYR A C 1
ATOM 1549 O O . TYR A 1 182 ? 5.013 -4.789 -11.252 1.00 88.38 182 TYR A O 1
ATOM 1557 N N . GLY A 1 183 ? 6.449 -6.085 -12.403 1.00 86.94 183 GLY A N 1
ATOM 1558 C CA . GLY A 1 183 ? 5.604 -7.278 -12.401 1.00 86.94 183 GLY A CA 1
ATOM 1559 C C . GLY A 1 183 ? 5.281 -7.755 -10.986 1.00 86.94 183 GLY A C 1
ATOM 1560 O O . GLY A 1 183 ? 4.143 -8.138 -10.702 1.00 86.94 183 GLY A O 1
ATOM 1561 N N . GLU A 1 184 ? 6.253 -7.670 -10.077 1.00 86.19 184 GLU A N 1
ATOM 1562 C CA . GLU A 1 184 ? 6.074 -7.992 -8.658 1.00 86.19 184 GLU A CA 1
ATOM 1563 C C . GLU A 1 184 ? 5.122 -7.006 -7.968 1.00 86.19 184 GLU A C 1
ATOM 1565 O O . GLU A 1 184 ? 4.205 -7.431 -7.260 1.00 86.19 184 GLU A O 1
ATOM 1570 N N . ILE A 1 185 ? 5.287 -5.706 -8.236 1.00 88.75 185 ILE A N 1
ATOM 1571 C CA . ILE A 1 185 ? 4.452 -4.637 -7.670 1.00 88.75 185 ILE A CA 1
ATOM 1572 C C . ILE A 1 185 ? 3.006 -4.788 -8.133 1.00 88.75 185 ILE A C 1
ATOM 1574 O O . ILE A 1 185 ? 2.087 -4.820 -7.316 1.00 88.75 185 ILE A O 1
ATOM 1578 N N . VAL A 1 186 ? 2.792 -4.933 -9.442 1.00 90.12 186 VAL A N 1
ATOM 1579 C CA . VAL A 1 186 ? 1.455 -5.108 -10.017 1.00 90.12 186 VAL A CA 1
ATOM 1580 C C . VAL A 1 186 ? 0.779 -6.337 -9.423 1.00 90.12 186 VAL A C 1
ATOM 1582 O O . VAL A 1 186 ? -0.374 -6.257 -9.004 1.00 90.12 186 VAL A O 1
ATOM 1585 N N . LYS A 1 187 ? 1.492 -7.466 -9.325 1.00 87.50 187 LYS A N 1
ATOM 1586 C CA . LYS A 1 187 ? 0.955 -8.683 -8.709 1.00 87.50 187 LYS A CA 1
ATOM 1587 C C . LYS A 1 187 ? 0.511 -8.431 -7.267 1.00 87.50 187 LYS A C 1
ATOM 1589 O O . LYS A 1 187 ? -0.563 -8.882 -6.883 1.00 87.50 187 LYS A O 1
ATOM 1594 N N . ALA A 1 188 ? 1.302 -7.692 -6.493 1.00 85.69 188 ALA A N 1
ATOM 1595 C CA . ALA A 1 188 ? 1.014 -7.385 -5.098 1.00 85.69 188 ALA A CA 1
ATOM 1596 C C . ALA A 1 188 ? -0.235 -6.516 -4.887 1.00 85.69 188 ALA A C 1
ATOM 1598 O O . ALA A 1 188 ? -0.896 -6.667 -3.856 1.00 85.69 188 ALA A O 1
ATOM 1599 N N . ILE A 1 189 ? -0.537 -5.609 -5.823 1.00 88.06 189 ILE A N 1
ATOM 1600 C CA . ILE A 1 189 ? -1.616 -4.617 -5.676 1.00 88.06 189 ILE A CA 1
ATOM 1601 C C . ILE A 1 189 ? -2.844 -4.883 -6.556 1.00 88.06 189 ILE A C 1
ATOM 1603 O O . ILE A 1 189 ? -3.840 -4.173 -6.430 1.00 88.06 189 ILE A O 1
ATOM 1607 N N . SER A 1 190 ? -2.788 -5.889 -7.433 1.00 86.94 190 SER A N 1
ATOM 1608 C CA . SER A 1 190 ? -3.839 -6.179 -8.421 1.00 86.94 190 SER A CA 1
ATOM 1609 C C . SER A 1 190 ? -5.222 -6.470 -7.825 1.00 86.94 190 SER A C 1
ATOM 1611 O O . SER A 1 190 ? -6.228 -6.163 -8.458 1.00 86.94 190 SER A O 1
ATOM 1613 N N . ASP A 1 191 ? -5.291 -6.968 -6.588 1.00 86.81 191 ASP A N 1
ATOM 1614 C CA . ASP A 1 191 ? -6.560 -7.190 -5.878 1.00 86.81 191 ASP A CA 1
ATOM 1615 C C . ASP A 1 191 ? -7.237 -5.881 -5.418 1.00 86.81 191 ASP A C 1
ATOM 1617 O O . ASP A 1 191 ? -8.411 -5.876 -5.044 1.00 86.81 191 ASP A O 1
ATOM 1621 N N . TYR A 1 192 ? -6.509 -4.759 -5.444 1.00 87.25 192 TYR A N 1
ATOM 1622 C CA . TYR A 1 192 ? -6.965 -3.453 -4.955 1.00 87.25 192 TYR A CA 1
ATOM 1623 C C . TYR A 1 192 ? -7.032 -2.390 -6.055 1.00 87.25 192 TYR A C 1
ATOM 1625 O O . TYR A 1 192 ? -7.669 -1.352 -5.875 1.00 87.25 192 TYR A O 1
ATOM 1633 N N . CYS A 1 193 ? -6.346 -2.608 -7.177 1.00 88.06 193 CYS A N 1
ATOM 1634 C CA . CYS A 1 193 ? -6.242 -1.669 -8.290 1.00 88.06 193 CYS A CA 1
ATOM 1635 C C . CYS A 1 193 ? -6.277 -2.413 -9.627 1.00 88.06 193 CYS A C 1
ATOM 1637 O O . CYS A 1 193 ? -5.454 -3.293 -9.874 1.00 88.06 193 CYS A O 1
ATOM 1639 N N . ASP A 1 194 ? -7.184 -2.003 -10.518 1.00 91.00 194 ASP A N 1
ATOM 1640 C CA . ASP A 1 194 ? -7.226 -2.478 -11.906 1.00 91.00 194 ASP A CA 1
ATOM 1641 C C . ASP A 1 194 ? -6.149 -1.759 -12.734 1.00 91.00 194 ASP A C 1
ATOM 1643 O O . ASP A 1 194 ? -6.386 -0.700 -13.322 1.00 91.00 194 ASP A O 1
ATOM 1647 N N . VAL A 1 195 ? -4.925 -2.292 -12.701 1.00 93.19 195 VAL A N 1
ATOM 1648 C CA . VAL A 1 195 ? -3.781 -1.732 -13.431 1.00 93.19 195 VAL A CA 1
ATOM 1649 C C . VAL A 1 195 ? -3.745 -2.290 -14.851 1.00 93.19 195 VAL A C 1
ATOM 1651 O O . VAL A 1 195 ? -3.588 -3.493 -15.057 1.00 93.19 195 VAL A O 1
ATOM 1654 N N . LYS A 1 196 ? -3.842 -1.395 -15.834 1.00 94.81 196 LYS A N 1
ATOM 1655 C CA . LYS A 1 196 ? -3.808 -1.704 -17.271 1.00 94.81 196 LYS A CA 1
ATOM 1656 C C . LYS A 1 196 ? -2.510 -1.249 -17.917 1.00 94.81 196 LYS A C 1
ATOM 1658 O O . LYS A 1 196 ? -1.951 -1.963 -18.746 1.00 94.81 196 LYS A O 1
ATOM 1663 N N . TYR A 1 197 ? -2.025 -0.085 -17.500 1.00 96.25 197 TYR A N 1
ATOM 1664 C CA . TYR A 1 197 ? -0.848 0.562 -18.060 1.00 96.25 197 TYR A CA 1
ATOM 1665 C C . TYR A 1 197 ? 0.112 0.987 -16.955 1.00 96.25 197 TYR A C 1
ATOM 1667 O O . TYR A 1 197 ? -0.282 1.180 -15.801 1.00 96.25 197 TYR A O 1
ATOM 1675 N N . LEU A 1 198 ? 1.371 1.163 -17.333 1.00 96.38 198 LEU A N 1
ATOM 1676 C CA . LEU A 1 198 ? 2.449 1.589 -16.454 1.00 96.38 198 LEU A CA 1
ATOM 1677 C C . LEU A 1 198 ? 3.185 2.787 -17.034 1.00 96.38 198 LEU A C 1
ATOM 1679 O O . LEU A 1 198 ? 3.461 2.830 -18.231 1.00 96.38 198 LEU A O 1
ATOM 1683 N N . GLU A 1 199 ? 3.564 3.697 -16.146 1.00 96.94 199 GLU A N 1
ATOM 1684 C CA . GLU A 1 199 ? 4.621 4.683 -16.348 1.00 96.94 199 GLU A CA 1
ATOM 1685 C C . GLU A 1 199 ? 5.665 4.452 -15.259 1.00 96.94 199 GLU A C 1
ATOM 1687 O O . GLU A 1 199 ? 5.358 4.536 -14.069 1.00 96.94 199 GLU A O 1
ATOM 1692 N N . TYR A 1 200 ? 6.897 4.139 -15.643 1.00 96.00 200 TYR A N 1
ATOM 1693 C CA . TYR A 1 200 ? 7.952 3.800 -14.704 1.00 96.00 200 TYR A CA 1
ATOM 1694 C C . TYR A 1 200 ? 9.201 4.633 -14.972 1.00 96.00 200 TYR A C 1
ATOM 1696 O O . TYR A 1 200 ? 9.919 4.418 -15.946 1.00 96.00 200 TYR A O 1
ATOM 1704 N N . ARG A 1 201 ? 9.465 5.581 -14.072 1.00 95.19 201 ARG A N 1
ATOM 1705 C CA . ARG A 1 201 ? 10.719 6.333 -14.026 1.00 95.19 201 ARG A CA 1
ATOM 1706 C C . ARG A 1 201 ? 11.737 5.579 -13.187 1.00 95.19 201 ARG A C 1
ATOM 1708 O O . ARG A 1 201 ? 11.501 5.330 -12.009 1.00 95.19 201 ARG A O 1
ATOM 1715 N N . ILE A 1 202 ? 12.860 5.204 -13.774 1.00 92.69 202 ILE A N 1
ATOM 1716 C CA . ILE A 1 202 ? 13.900 4.433 -13.094 1.00 92.69 202 ILE A CA 1
ATOM 1717 C C . ILE A 1 202 ? 15.276 5.028 -13.373 1.00 92.69 202 ILE A C 1
ATOM 1719 O O . ILE A 1 202 ? 15.577 5.458 -14.486 1.00 92.69 202 ILE A O 1
ATOM 1723 N N . ARG A 1 203 ? 16.135 5.037 -12.358 1.00 91.75 203 ARG A N 1
ATOM 1724 C CA . ARG A 1 203 ? 17.489 5.583 -12.440 1.00 91.75 203 ARG A CA 1
ATOM 1725 C C . ARG A 1 203 ? 18.492 4.719 -11.684 1.00 91.75 203 ARG A C 1
ATOM 1727 O O . ARG A 1 203 ? 18.163 4.133 -10.659 1.00 91.75 203 ARG A O 1
ATOM 1734 N N . GLU A 1 204 ? 19.732 4.661 -12.166 1.00 89.94 204 GLU A N 1
ATOM 1735 C CA . GLU A 1 204 ? 20.857 4.123 -11.386 1.00 89.94 204 GLU A CA 1
ATOM 1736 C C . GLU A 1 204 ? 21.245 5.119 -10.279 1.00 89.94 204 GLU A C 1
ATOM 1738 O O . GLU A 1 204 ? 21.434 6.292 -10.566 1.00 89.94 204 GLU A O 1
ATOM 1743 N N . GLU A 1 205 ? 21.407 4.669 -9.033 1.00 86.69 205 GLU A N 1
ATOM 1744 C CA . GLU A 1 205 ? 21.649 5.520 -7.845 1.00 86.69 205 GLU A CA 1
ATOM 1745 C C . GLU A 1 205 ? 22.706 6.625 -8.019 1.00 86.69 205 GLU A C 1
ATOM 1747 O O . GLU A 1 205 ? 22.514 7.745 -7.555 1.00 86.69 205 GLU A O 1
ATOM 1752 N N . SER A 1 206 ? 23.807 6.335 -8.715 1.00 84.88 206 SER A N 1
ATOM 1753 C CA . SER A 1 206 ? 24.898 7.293 -8.959 1.00 84.88 206 SER A CA 1
ATOM 1754 C C . SER A 1 206 ? 24.843 7.960 -10.340 1.00 84.88 206 SER A C 1
ATOM 1756 O O . SER A 1 206 ? 25.831 8.547 -10.775 1.00 84.88 206 SER A O 1
ATOM 1758 N N . SER A 1 207 ? 23.731 7.825 -11.061 1.00 86.00 207 SER A N 1
ATOM 1759 C CA . SER A 1 207 ? 23.542 8.363 -12.408 1.00 86.00 207 SER A CA 1
ATOM 1760 C C . SER A 1 207 ? 22.740 9.663 -12.385 1.00 86.00 207 SER A C 1
ATOM 1762 O O . SER A 1 207 ? 21.830 9.848 -11.574 1.00 86.00 207 SER A O 1
ATOM 1764 N N . THR A 1 208 ? 23.052 10.554 -13.321 1.00 87.75 208 THR A N 1
ATOM 1765 C CA . THR A 1 208 ? 22.251 11.742 -13.652 1.00 87.75 208 THR A CA 1
ATOM 1766 C C . THR A 1 208 ? 21.169 11.433 -14.685 1.00 87.75 208 THR A C 1
ATOM 1768 O O . THR A 1 208 ? 20.384 12.308 -15.012 1.00 87.75 208 THR A O 1
ATOM 1771 N N . THR A 1 209 ? 21.106 10.212 -15.221 1.00 89.56 209 THR A N 1
ATOM 1772 C CA . THR A 1 209 ? 20.125 9.838 -16.247 1.00 89.56 209 THR A CA 1
ATOM 1773 C C . THR A 1 209 ? 18.958 9.074 -15.637 1.00 89.56 209 THR A C 1
ATOM 1775 O O . THR A 1 209 ? 19.136 7.959 -15.138 1.00 89.56 209 THR A O 1
ATOM 1778 N N . GLU A 1 210 ? 17.763 9.650 -15.715 1.00 92.06 210 GLU A N 1
ATOM 1779 C CA . GLU A 1 210 ? 16.497 8.978 -15.424 1.00 92.06 210 GLU A CA 1
ATOM 1780 C C . GLU A 1 210 ? 15.870 8.460 -16.723 1.00 92.06 210 GLU A C 1
ATOM 1782 O O . GLU A 1 210 ? 15.847 9.160 -17.730 1.00 92.06 210 GLU A O 1
ATOM 1787 N N . TYR A 1 211 ? 15.357 7.233 -16.702 1.00 94.50 211 TYR A N 1
ATOM 1788 C CA . TYR A 1 211 ? 14.733 6.578 -17.847 1.00 94.50 211 TYR A CA 1
ATOM 1789 C C . TYR A 1 211 ? 13.238 6.436 -17.594 1.00 94.50 211 TYR A C 1
ATOM 1791 O O . TYR A 1 211 ? 12.838 5.904 -16.558 1.00 94.50 211 TYR A O 1
ATOM 1799 N N . LEU A 1 212 ? 12.416 6.875 -18.544 1.00 96.44 212 LEU A N 1
ATOM 1800 C CA . LEU A 1 212 ? 10.971 6.698 -18.509 1.00 96.44 212 LEU A CA 1
ATOM 1801 C C . LEU A 1 212 ? 10.569 5.531 -19.405 1.00 96.44 212 LEU A C 1
ATOM 1803 O O . LEU A 1 212 ? 10.674 5.603 -20.629 1.00 96.44 212 LEU A O 1
ATOM 1807 N N . PHE A 1 213 ? 10.052 4.481 -18.783 1.00 96.25 213 PHE A N 1
ATOM 1808 C CA . PHE A 1 213 ? 9.427 3.351 -19.453 1.00 96.25 213 PHE A CA 1
ATOM 1809 C C . PHE A 1 213 ? 7.906 3.475 -19.399 1.00 96.25 213 PHE A C 1
ATOM 1811 O O . PHE A 1 213 ? 7.359 3.909 -18.385 1.00 96.25 213 PHE A O 1
ATOM 1818 N N . ALA A 1 214 ? 7.213 3.059 -20.456 1.00 96.81 214 ALA A N 1
ATOM 1819 C CA . ALA A 1 214 ? 5.759 2.959 -20.445 1.00 96.81 214 ALA A CA 1
ATOM 1820 C C . ALA A 1 214 ? 5.252 1.801 -21.307 1.00 96.81 214 ALA A C 1
ATOM 1822 O O . ALA A 1 214 ? 5.905 1.377 -22.262 1.00 96.81 214 ALA A O 1
ATOM 1823 N N . GLY A 1 215 ? 4.072 1.286 -20.973 1.00 95.56 215 GLY A N 1
ATOM 1824 C CA . GLY A 1 215 ? 3.464 0.190 -21.720 1.00 95.56 215 GLY A CA 1
ATOM 1825 C C . GLY A 1 215 ? 2.286 -0.460 -21.007 1.00 95.56 215 GLY A C 1
ATOM 1826 O O . GLY A 1 215 ? 1.875 -0.040 -19.921 1.00 95.56 215 GLY A O 1
ATOM 1827 N N . CYS A 1 216 ? 1.736 -1.489 -21.643 1.00 95.12 216 CYS A N 1
ATOM 1828 C CA . CYS A 1 216 ? 0.692 -2.328 -21.071 1.00 95.12 216 CYS A CA 1
ATOM 1829 C C . CYS A 1 216 ? 1.278 -3.300 -20.042 1.00 95.12 216 CYS A C 1
ATOM 1831 O O . CYS A 1 216 ? 2.373 -3.839 -20.196 1.00 95.12 216 CYS A O 1
ATOM 1833 N N . VAL A 1 217 ? 0.509 -3.578 -18.996 1.00 92.12 217 VAL A N 1
ATOM 1834 C CA . VAL A 1 217 ? 0.853 -4.603 -18.008 1.00 92.12 217 VAL A CA 1
ATOM 1835 C C . VAL A 1 217 ? 0.881 -5.987 -18.674 1.00 92.12 217 VAL A C 1
ATOM 1837 O O . VAL A 1 217 ? -0.052 -6.336 -19.392 1.00 92.12 217 VAL A O 1
ATOM 1840 N N . ARG A 1 218 ? 1.905 -6.805 -18.369 1.00 86.44 218 ARG A N 1
ATOM 1841 C CA . ARG A 1 218 ? 2.199 -8.130 -18.983 1.00 86.44 218 ARG A CA 1
ATOM 1842 C C . ARG A 1 218 ? 2.760 -8.071 -20.404 1.00 86.44 218 ARG A C 1
ATOM 1844 O O . ARG A 1 218 ? 2.988 -9.124 -20.995 1.00 86.44 218 ARG A O 1
ATOM 1851 N N . GLU A 1 219 ? 3.013 -6.879 -20.919 1.00 91.44 219 GLU A N 1
ATOM 1852 C CA . GLU A 1 219 ? 3.796 -6.665 -22.129 1.00 91.44 219 GLU A CA 1
ATOM 1853 C C . GLU A 1 219 ? 5.154 -6.061 -21.750 1.00 91.44 219 GLU A C 1
ATOM 1855 O O . GLU A 1 219 ? 5.381 -5.651 -20.606 1.00 91.44 219 GLU A O 1
ATOM 1860 N N . GLU A 1 220 ? 6.086 -6.052 -22.697 1.00 88.75 220 GLU A N 1
ATOM 1861 C CA . GLU A 1 220 ? 7.364 -5.375 -22.503 1.00 88.75 220 GLU A CA 1
ATOM 1862 C C . GLU A 1 220 ? 7.133 -3.859 -22.439 1.00 88.75 220 GLU A C 1
ATOM 1864 O O . GLU A 1 220 ? 6.434 -3.289 -23.280 1.00 88.75 220 GLU A O 1
ATOM 1869 N N . LEU A 1 221 ? 7.707 -3.197 -21.433 1.00 92.62 221 LEU A N 1
ATOM 1870 C CA . LEU A 1 221 ? 7.688 -1.741 -21.366 1.00 92.62 221 LEU A CA 1
ATOM 1871 C C . LEU A 1 221 ? 8.676 -1.160 -22.373 1.00 92.62 221 LEU A C 1
ATOM 1873 O O . LEU A 1 221 ? 9.842 -1.554 -22.430 1.00 92.62 221 LEU A O 1
ATOM 1877 N N . PHE A 1 222 ? 8.226 -0.147 -23.102 1.00 93.00 222 PHE A N 1
ATOM 1878 C CA . PHE A 1 222 ? 9.047 0.569 -24.062 1.00 93.00 222 PHE A CA 1
ATOM 1879 C C . PHE A 1 222 ? 9.722 1.757 -23.386 1.00 93.00 222 PHE A C 1
ATOM 1881 O O . PHE A 1 222 ? 9.094 2.483 -22.614 1.00 93.00 222 PHE A O 1
ATOM 1888 N N . LEU A 1 223 ? 11.001 1.974 -23.694 1.00 93.81 223 LEU A N 1
ATOM 1889 C CA . LEU A 1 223 ? 11.685 3.208 -23.324 1.00 93.81 223 LEU A CA 1
ATOM 1890 C C . LEU A 1 223 ? 11.071 4.364 -24.122 1.00 93.81 223 LEU A C 1
ATOM 1892 O O . LEU A 1 223 ? 11.158 4.384 -25.349 1.00 93.81 223 LEU A O 1
ATOM 1896 N N . VAL A 1 224 ? 10.457 5.310 -23.420 1.00 91.81 224 VAL A N 1
ATOM 1897 C CA . VAL A 1 224 ? 9.807 6.485 -24.011 1.00 91.81 224 VAL A CA 1
ATOM 1898 C C . VAL A 1 224 ? 10.794 7.639 -24.112 1.00 91.81 224 VAL A C 1
ATOM 1900 O O . VAL A 1 224 ? 10.910 8.264 -25.163 1.00 91.81 224 VAL A O 1
ATOM 1903 N N . GLU A 1 225 ? 11.508 7.920 -23.022 1.00 89.31 225 GLU A N 1
ATOM 1904 C CA . GLU A 1 225 ? 12.378 9.090 -22.911 1.00 89.31 225 GLU A CA 1
ATOM 1905 C C . GLU A 1 225 ? 13.483 8.864 -21.868 1.00 89.31 225 GLU A C 1
ATOM 1907 O O . GLU A 1 225 ? 13.375 7.987 -21.005 1.00 89.31 225 GLU A O 1
ATOM 1912 N N . HIS A 1 226 ? 14.553 9.655 -21.948 1.00 85.56 226 HIS A N 1
ATOM 1913 C CA . HIS A 1 226 ? 15.549 9.784 -20.890 1.00 85.56 226 HIS A CA 1
ATOM 1914 C C . HIS A 1 226 ? 15.739 11.261 -20.534 1.00 85.56 226 HIS A C 1
ATOM 1916 O O . HIS A 1 226 ? 15.745 12.118 -21.415 1.00 85.56 226 HIS A O 1
ATOM 1922 N N . TYR A 1 227 ? 15.919 11.545 -19.249 1.00 83.75 227 TYR A N 1
ATOM 1923 C CA . TYR A 1 227 ? 16.122 12.889 -18.717 1.00 83.75 227 TYR A CA 1
ATOM 1924 C C . TYR A 1 227 ? 17.493 12.980 -18.053 1.00 83.75 227 TYR A C 1
ATOM 1926 O O . TYR A 1 227 ? 17.877 12.081 -17.302 1.00 83.75 227 TYR A O 1
ATOM 1934 N N . GLU A 1 228 ? 18.214 14.073 -18.294 1.00 80.62 228 GLU A N 1
ATOM 1935 C CA . GLU A 1 228 ? 19.345 14.461 -17.451 1.00 80.62 228 GLU A CA 1
ATOM 1936 C C . GLU A 1 228 ? 18.822 15.252 -16.253 1.00 80.62 228 GLU A C 1
ATOM 1938 O O . GLU A 1 228 ? 18.016 16.171 -16.406 1.00 80.62 228 GLU A O 1
ATOM 1943 N N . ILE A 1 229 ? 19.268 14.887 -15.057 1.00 78.12 229 ILE A N 1
ATOM 1944 C CA . ILE A 1 229 ? 18.922 15.568 -13.815 1.00 78.12 229 ILE A CA 1
ATOM 1945 C C . ILE A 1 229 ? 20.176 16.023 -13.077 1.00 78.12 229 ILE A C 1
ATOM 1947 O O . ILE A 1 229 ? 21.180 15.307 -13.024 1.00 78.12 229 ILE A O 1
ATOM 1951 N N . ASP A 1 230 ? 20.091 17.214 -12.491 1.00 64.38 230 ASP A N 1
ATOM 1952 C CA . ASP A 1 230 ? 21.146 17.777 -11.654 1.00 64.38 230 ASP A CA 1
ATOM 1953 C C . ASP A 1 230 ? 21.196 17.018 -10.316 1.00 64.38 230 ASP A C 1
ATOM 1955 O O . ASP A 1 230 ? 20.171 16.865 -9.643 1.00 64.38 230 ASP A O 1
ATOM 1959 N N . LEU A 1 231 ? 22.378 16.500 -9.961 1.00 58.16 231 LEU A N 1
ATOM 1960 C CA . LEU A 1 231 ? 22.645 15.812 -8.687 1.00 58.16 231 LEU A CA 1
ATOM 1961 C C . LEU A 1 231 ? 22.930 16.796 -7.549 1.00 58.16 231 LEU A C 1
ATOM 1963 O O . LEU A 1 231 ? 23.705 17.754 -7.772 1.00 58.16 231 LEU A O 1
#

Radius of gyration: 21.34 Å; Cα contacts (8 Å, |Δi|>4): 393; chains: 1; bounding box: 47×45×58 Å

Nearest PDB structures (foldseek):
  6w3n-assembly2_A  TM=4.168E-01  e=2.736E-01  Homo sapiens
  6w2p-assembly2_B  TM=4.219E-01  e=5.686E-01  Homo sapiens
  1e9n-assembly1_A  TM=4.151E-01  e=4.736E-01  Homo sapiens
  5cw4-assembly1_D  TM=2.332E-01  e=8.083E-02  Camponotus floridanus
  4bxi-assembly1_A-2  TM=3.189E-01  e=5.104E+00  Staphylococcus aureus subsp. aureus COL

Sequence (231 aa):
MNHQLDTHWVEVFNTIGQHEMQEFGLDPDRFKFKGIHRGKAIFEFVLIHRDYDVDLFEELRQYVEVYRTHINQLSKIKTAKVSIKRRHEDFYYKCNQYHVWYYFIHFEKAVKRPNIDLKPSVADLDRYWIVKYCNYRFSVKETDIHITGFEVNLGILQLTGVVHKNRIKRAGGINEMANTSYGEIVKAISDYCDVKYLEYRIREESSTTEYLFAGCVREELFLVEHYEIDL

Foldseek 3Di:
DPDFPDQLCQVLLLLQLLVVCVVVVHDSVQKGWRTDDPLATEMEGEDDDDDDDPVVVVSVVVSLVSSLARQLVNQPRFKYKYWYWYDDPDDPDDPDDTDIDIDMDGDPDGYDYDPPVADRVQSSLQSSCCSPPVPPPDDPVPPQKGFRDADQVVLETEMEGEDAPVQQVVLVHPQSVQLVVVLSSCVSCVSPTVHFKYWYWYYHNPAQKIWTWIDTPPDRTDTDDIDGHDD